Protein AF-A0A7X9DHE5-F1 (afdb_monomer_lite)

Secondary structure (DSSP, 8-state):
-----HHHHHHHHHHHHHHHHH--S-HHHHHHHHHHHHSS-HHHHHHHHHHHHHHHHHHSS--HHHHHHHHT-EEEEEEEEEE--TT-TTTS---S-S------EEEEEEEEEE--HHHHHHHHHHIIIIIHHHHTTS-TT--TT---B-SSSSSB-TT--SS--HHHHHHHHHHHHHHHHHHHHHTT----------TTHHHH-----

Sequence (209 aa):
MTEITLDKIKESYSRFKAYVYYDNFNLSLRSQLAEYEKEDGLDSKLSILASDLNSFFSTGKLNKRLTALINQSDFIVLPKHFSNSGYSQKKNSILISNQHVEDYKVESTTKIFHGPIELHLIATLWILEEGINLHNKIGFDSYGYHLPMHPEENKLGAEKLLFTKYFEKYQEWRDKGIKAAKNQIEEGNDVLLISLDIKNFFHSTHIDF

pLDDT: mean 88.19, std 12.03, range [48.53, 98.19]

Radius of gyration: 22.28 Å; chains: 1; bounding box: 54×53×61 Å

Foldseek 3Di:
DDQQDLVLLVLLLLQLVLVLVLDPPCPVVVVLNVVLVVDPDNSVVSRVLSVQVNCCVVPVDHDPVNVVQVVQKDKDKAQDDWDDDPDDCVNDVDDPDPDPDDDTHRPDIDIDIDTHVSVSSVVSSCCQPCVLVVLVVDDPLDLPQHFQADPPDSHGDPPSHSGDRNVVSVCVNVVVVVVVQVVCVVVVHDDDDDDDDDPPVVVPDDDDD

Structure (mmCIF, N/CA/C/O backbone):
data_AF-A0A7X9DHE5-F1
#
_entry.id   AF-A0A7X9DHE5-F1
#
loop_
_atom_site.group_PDB
_atom_site.id
_atom_site.type_symbol
_atom_site.label_atom_id
_atom_site.label_alt_id
_atom_site.label_comp_id
_atom_site.label_asym_id
_atom_site.label_entity_id
_atom_site.label_seq_id
_atom_site.pdbx_PDB_ins_code
_atom_site.Cartn_x
_atom_site.Cartn_y
_atom_site.Cartn_z
_atom_site.occupancy
_atom_site.B_iso_or_equiv
_atom_site.auth_seq_id
_atom_site.auth_comp_id
_atom_site.auth_asym_id
_atom_site.auth_atom_id
_atom_site.pdbx_PDB_model_num
ATOM 1 N N . MET A 1 1 ? -3.624 10.457 -21.826 1.00 60.00 1 MET A N 1
ATOM 2 C CA . MET A 1 1 ? -2.788 10.458 -20.610 1.00 60.00 1 MET A CA 1
ATOM 3 C C . MET A 1 1 ? -1.496 11.179 -20.948 1.00 60.00 1 MET A C 1
ATOM 5 O O . MET A 1 1 ? -1.004 10.995 -22.056 1.00 60.00 1 MET A O 1
ATOM 9 N N . THR A 1 2 ? -1.018 12.058 -20.072 1.00 72.62 2 THR A N 1
ATOM 10 C CA . THR A 1 2 ? 0.263 12.760 -20.244 1.00 72.62 2 THR A CA 1
ATOM 11 C C . THR A 1 2 ? 1.412 11.750 -20.218 1.00 72.62 2 THR A C 1
ATOM 13 O O . THR A 1 2 ? 1.285 10.704 -19.584 1.00 72.62 2 THR A O 1
ATOM 16 N N . GLU A 1 3 ? 2.517 12.055 -20.895 1.00 89.00 3 GLU A N 1
ATOM 17 C CA . GLU A 1 3 ? 3.730 11.229 -20.893 1.00 89.00 3 GLU A CA 1
ATOM 18 C C . GLU A 1 3 ? 4.174 10.870 -19.462 1.00 89.00 3 GLU A C 1
ATOM 20 O O . GLU A 1 3 ? 4.181 11.711 -18.555 1.00 89.00 3 GLU A O 1
ATOM 25 N N . ILE A 1 4 ? 4.543 9.605 -19.253 1.00 94.50 4 ILE A N 1
ATOM 26 C CA . ILE A 1 4 ? 5.102 9.116 -17.995 1.00 94.50 4 ILE A CA 1
ATOM 27 C C . ILE A 1 4 ? 6.595 9.438 -17.973 1.00 94.50 4 ILE A C 1
ATOM 29 O O . ILE A 1 4 ? 7.389 8.813 -18.672 1.00 94.50 4 ILE A O 1
ATOM 33 N N . THR A 1 5 ? 6.984 10.421 -17.167 1.00 96.06 5 THR A N 1
ATOM 34 C CA . THR A 1 5 ? 8.384 10.838 -17.030 1.00 96.06 5 THR A CA 1
ATOM 35 C C . THR A 1 5 ? 9.124 10.002 -15.985 1.00 96.06 5 THR A C 1
ATOM 37 O O . THR A 1 5 ? 8.516 9.393 -15.100 1.00 96.06 5 THR A O 1
ATOM 40 N N . LEU A 1 6 ? 10.461 10.019 -16.037 1.00 96.56 6 LEU A N 1
ATOM 41 C CA . LEU A 1 6 ? 11.300 9.426 -14.991 1.00 96.56 6 LEU A CA 1
ATOM 42 C C . LEU A 1 6 ? 10.969 10.004 -13.606 1.00 96.56 6 LEU A C 1
ATOM 44 O O . LEU A 1 6 ? 10.906 9.256 -12.634 1.00 96.56 6 LEU A O 1
ATOM 48 N N . ASP A 1 7 ? 10.703 11.308 -13.517 1.00 95.62 7 ASP A N 1
ATOM 49 C CA . ASP A 1 7 ? 10.377 11.967 -12.250 1.00 95.62 7 ASP A CA 1
ATOM 50 C C . ASP A 1 7 ? 9.076 11.439 -11.637 1.00 95.62 7 ASP A C 1
ATOM 52 O O . ASP A 1 7 ? 9.018 11.221 -10.427 1.00 95.62 7 ASP A O 1
ATOM 56 N N . LYS A 1 8 ? 8.058 11.136 -12.457 1.00 94.94 8 LYS A N 1
ATOM 57 C CA . LYS A 1 8 ? 6.826 10.487 -11.978 1.00 94.94 8 LYS A CA 1
ATOM 58 C C . LYS A 1 8 ? 7.103 9.101 -11.399 1.00 94.94 8 LYS A C 1
ATOM 60 O O . LYS A 1 8 ? 6.577 8.753 -10.342 1.00 94.94 8 LYS A O 1
ATOM 65 N N . ILE A 1 9 ? 7.961 8.318 -12.054 1.00 97.50 9 ILE A N 1
ATOM 66 C CA . ILE A 1 9 ? 8.357 6.997 -11.551 1.00 97.50 9 ILE A CA 1
ATOM 67 C C . ILE A 1 9 ? 9.196 7.118 -10.272 1.00 97.50 9 ILE A C 1
ATOM 69 O O . ILE A 1 9 ? 8.986 6.344 -9.341 1.00 97.50 9 ILE A O 1
ATOM 73 N N . LYS A 1 10 ? 10.096 8.103 -10.176 1.00 96.75 10 LYS A N 1
ATOM 74 C CA . LYS A 1 10 ? 10.873 8.389 -8.957 1.00 96.75 10 LYS A CA 1
ATOM 75 C C . LYS A 1 10 ? 9.985 8.818 -7.791 1.00 96.75 10 LYS A C 1
ATOM 77 O O . LYS A 1 10 ? 10.229 8.409 -6.656 1.00 96.75 10 LYS A O 1
ATOM 82 N N . GLU A 1 11 ? 8.947 9.607 -8.050 1.00 95.56 11 GLU A N 1
ATOM 83 C CA . GLU A 1 11 ? 7.982 9.998 -7.023 1.00 95.56 11 GLU A CA 1
ATOM 84 C C . GLU A 1 11 ? 7.147 8.798 -6.555 1.00 95.56 11 GLU A C 1
ATOM 86 O O . GLU A 1 11 ? 7.031 8.566 -5.350 1.00 95.56 11 GLU A O 1
ATOM 91 N N . SER A 1 12 ? 6.654 7.978 -7.493 1.00 96.44 12 SER A N 1
ATOM 92 C CA . SER A 1 12 ? 5.997 6.696 -7.193 1.00 96.44 12 SER A CA 1
ATOM 93 C C . SER A 1 12 ? 6.894 5.801 -6.336 1.00 96.44 12 SER A C 1
ATOM 95 O O . SER A 1 12 ? 6.489 5.335 -5.273 1.00 96.44 12 SER A O 1
ATOM 97 N N . TYR A 1 13 ? 8.158 5.657 -6.728 1.00 97.50 13 TYR A N 1
ATOM 98 C CA . TYR A 1 13 ? 9.166 4.913 -5.987 1.00 97.50 13 TYR A CA 1
ATOM 99 C C . TYR A 1 13 ? 9.361 5.427 -4.557 1.00 97.50 13 TYR A C 1
ATOM 101 O O . TYR A 1 13 ? 9.317 4.647 -3.605 1.00 97.50 13 TYR A O 1
ATOM 109 N N . SER A 1 14 ? 9.529 6.740 -4.381 1.00 96.19 14 SER A N 1
ATOM 110 C CA . SER A 1 14 ? 9.729 7.340 -3.060 1.00 96.19 14 SER A CA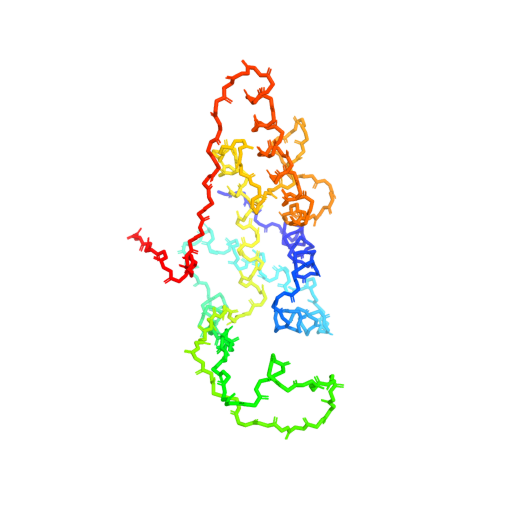 1
ATOM 111 C C . SER A 1 14 ? 8.536 7.092 -2.134 1.00 96.19 14 SER A C 1
ATOM 113 O O . SER A 1 14 ? 8.728 6.767 -0.960 1.00 96.19 14 SER A O 1
ATOM 115 N N . ARG A 1 15 ? 7.309 7.223 -2.651 1.00 96.75 15 ARG A N 1
ATOM 116 C CA . ARG A 1 15 ? 6.076 6.997 -1.880 1.00 96.75 15 ARG A CA 1
ATOM 117 C C . ARG A 1 15 ? 5.861 5.522 -1.567 1.00 96.75 15 ARG A C 1
ATOM 119 O O . ARG A 1 15 ? 5.492 5.187 -0.442 1.00 96.75 15 ARG A O 1
ATOM 126 N N . PHE A 1 16 ? 6.155 4.641 -2.520 1.00 97.00 16 PHE A N 1
ATOM 127 C CA . PHE A 1 16 ? 6.140 3.197 -2.313 1.00 97.00 16 PHE A CA 1
ATOM 128 C C . PHE A 1 16 ? 7.142 2.772 -1.231 1.00 97.00 16 PHE A C 1
ATOM 130 O O . PHE A 1 16 ? 6.791 2.026 -0.320 1.00 97.00 16 PHE A O 1
ATOM 137 N N . LYS A 1 17 ? 8.365 3.312 -1.256 1.00 95.69 17 LYS A N 1
ATOM 138 C CA . LYS A 1 17 ? 9.368 3.057 -0.215 1.00 95.69 17 LYS A CA 1
ATOM 139 C C . LYS A 1 17 ? 8.887 3.507 1.165 1.00 95.69 17 LYS A C 1
ATOM 141 O O . LYS A 1 17 ? 9.031 2.760 2.131 1.00 95.69 17 LYS A O 1
ATOM 146 N N . ALA A 1 18 ? 8.278 4.691 1.264 1.00 94.75 18 ALA A N 1
ATOM 147 C CA . ALA A 1 18 ? 7.681 5.157 2.515 1.00 94.75 18 ALA A CA 1
ATOM 148 C C . ALA A 1 18 ? 6.559 4.220 2.998 1.00 94.75 18 ALA A C 1
ATOM 150 O O . ALA A 1 18 ? 6.495 3.893 4.182 1.00 94.75 18 ALA A O 1
ATOM 151 N N . TYR A 1 19 ? 5.711 3.737 2.086 1.00 94.62 19 TYR A N 1
ATOM 152 C CA . TYR A 1 19 ? 4.675 2.753 2.399 1.00 94.62 19 TYR A CA 1
ATOM 153 C C . TYR A 1 19 ? 5.261 1.449 2.966 1.00 94.62 19 TYR A C 1
ATOM 155 O O . TYR A 1 19 ? 4.858 1.023 4.046 1.00 94.62 19 TYR A O 1
ATOM 163 N N . VAL A 1 20 ? 6.265 0.867 2.303 1.00 94.88 20 VAL A N 1
ATOM 164 C CA . VAL A 1 20 ? 6.945 -0.366 2.747 1.00 94.88 20 VAL A CA 1
ATOM 165 C C . VAL A 1 20 ? 7.663 -0.182 4.091 1.00 94.88 20 VAL A C 1
ATOM 167 O O . VAL A 1 20 ? 7.702 -1.100 4.914 1.00 94.88 20 VAL A O 1
ATOM 170 N N . TYR A 1 21 ? 8.207 1.011 4.346 1.00 92.12 21 TYR A N 1
ATOM 171 C CA . TYR A 1 21 ? 8.853 1.343 5.616 1.00 92.12 21 TYR A CA 1
ATOM 172 C C . TYR A 1 21 ? 7.865 1.314 6.790 1.00 92.12 21 TYR A C 1
ATOM 174 O O . TYR A 1 21 ? 8.149 0.706 7.823 1.00 92.12 21 TYR A O 1
ATOM 182 N N . TYR A 1 22 ? 6.690 1.930 6.632 1.00 89.31 22 TYR A N 1
ATOM 183 C CA . TYR A 1 22 ? 5.679 1.978 7.693 1.00 89.31 22 TYR A CA 1
ATOM 184 C C . TYR A 1 22 ? 4.812 0.709 7.786 1.00 89.31 22 TYR A C 1
ATOM 186 O O . TYR A 1 22 ? 4.208 0.481 8.836 1.00 89.31 22 TYR A O 1
ATOM 194 N N . ASP A 1 23 ? 4.759 -0.134 6.747 1.00 84.06 23 ASP A N 1
ATOM 195 C CA . ASP A 1 23 ? 4.056 -1.423 6.793 1.00 84.06 23 ASP A CA 1
ATOM 196 C C . ASP A 1 23 ? 4.874 -2.494 7.520 1.00 84.06 23 ASP A C 1
ATOM 198 O O . ASP A 1 23 ? 5.843 -3.014 6.975 1.00 84.06 23 ASP A O 1
ATOM 202 N N . ASN A 1 24 ? 4.461 -2.868 8.731 1.00 75.12 24 ASN A N 1
ATOM 203 C CA . ASN A 1 24 ? 5.120 -3.903 9.535 1.00 75.12 24 ASN A CA 1
ATOM 204 C C . ASN A 1 24 ? 4.730 -5.341 9.174 1.00 75.12 24 ASN A C 1
ATOM 206 O O . ASN A 1 24 ? 5.287 -6.267 9.762 1.00 75.12 24 A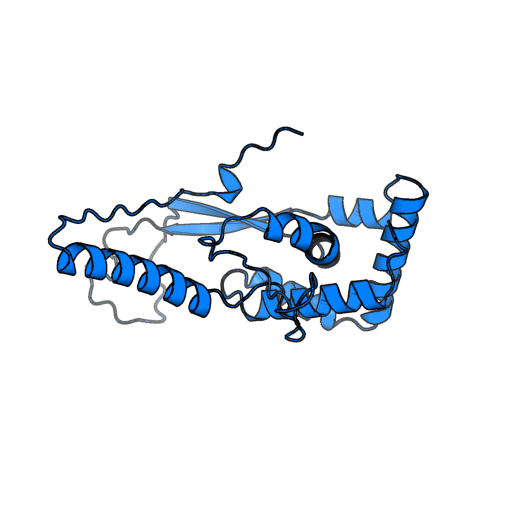SN A O 1
ATOM 210 N N . PHE A 1 25 ? 3.793 -5.547 8.248 1.00 82.81 25 PHE A N 1
ATOM 211 C CA . PHE A 1 25 ? 3.264 -6.874 7.957 1.00 82.81 25 PHE A CA 1
ATOM 212 C C . PHE A 1 25 ? 4.090 -7.629 6.907 1.00 82.81 25 PHE A C 1
ATOM 214 O O . PHE A 1 25 ? 4.460 -8.783 7.128 1.00 82.81 25 PHE A O 1
ATOM 221 N N . ASN A 1 26 ? 4.413 -7.002 5.772 1.00 88.50 26 ASN A N 1
ATOM 222 C CA . ASN A 1 26 ? 5.023 -7.708 4.647 1.00 88.50 26 ASN A CA 1
ATOM 223 C C . ASN A 1 26 ? 6.564 -7.656 4.660 1.00 88.50 26 ASN A C 1
ATOM 225 O O . ASN A 1 26 ? 7.200 -6.892 3.931 1.00 88.50 26 ASN A O 1
ATOM 229 N N . LEU A 1 27 ? 7.185 -8.516 5.476 1.00 90.12 27 LEU A N 1
ATOM 230 C CA . LEU A 1 27 ? 8.650 -8.641 5.535 1.00 90.12 27 LEU A CA 1
ATOM 231 C C . LEU A 1 27 ? 9.274 -9.083 4.202 1.00 90.12 27 LEU A C 1
ATOM 233 O O . LEU A 1 27 ? 10.386 -8.661 3.886 1.00 90.12 27 LEU A O 1
ATOM 237 N N . SER A 1 28 ? 8.565 -9.895 3.411 1.00 91.50 28 SER A N 1
ATOM 238 C CA . SER A 1 28 ? 9.050 -10.315 2.093 1.00 91.50 28 SER A CA 1
ATOM 239 C C . SER A 1 28 ? 9.193 -9.119 1.153 1.00 91.50 28 SER A C 1
ATOM 241 O O . SER A 1 28 ? 10.255 -8.943 0.563 1.00 91.50 28 SER A O 1
ATOM 243 N N . LEU A 1 29 ? 8.188 -8.240 1.100 1.00 95.00 29 LEU A N 1
ATOM 244 C CA . LEU A 1 29 ? 8.223 -7.034 0.270 1.00 95.00 29 LEU A CA 1
ATOM 245 C C . LEU A 1 29 ? 9.345 -6.073 0.680 1.00 95.00 29 LEU A C 1
ATOM 247 O O . LEU A 1 29 ? 9.994 -5.473 -0.176 1.00 95.00 29 LEU A O 1
ATOM 251 N N . ARG A 1 30 ? 9.621 -5.959 1.986 1.00 94.69 30 ARG A N 1
ATOM 252 C CA . ARG A 1 30 ? 10.773 -5.192 2.491 1.00 94.69 30 ARG A CA 1
ATOM 253 C C . ARG A 1 30 ? 12.100 -5.759 1.987 1.00 94.69 30 ARG A C 1
ATOM 255 O O . ARG A 1 30 ? 12.953 -4.985 1.561 1.00 94.69 30 ARG A O 1
ATOM 262 N N . SER A 1 31 ? 12.262 -7.085 2.014 1.00 93.75 31 SER A N 1
ATOM 263 C CA . SER A 1 31 ? 13.461 -7.749 1.481 1.00 93.75 31 SER A CA 1
ATOM 264 C C . SER A 1 31 ? 13.600 -7.514 -0.022 1.00 93.75 31 SER A C 1
ATOM 266 O O . SER A 1 31 ? 14.661 -7.095 -0.474 1.00 93.75 31 SER A O 1
ATOM 268 N N . GLN A 1 32 ? 12.516 -7.695 -0.785 1.00 94.81 32 GLN A N 1
ATOM 269 C CA . GLN A 1 32 ? 12.509 -7.472 -2.233 1.00 94.81 32 GLN A CA 1
ATOM 270 C C . GLN A 1 32 ? 12.887 -6.035 -2.597 1.00 94.81 32 GLN A C 1
ATOM 272 O O . GLN A 1 32 ? 13.659 -5.820 -3.527 1.00 94.81 32 GLN A O 1
ATOM 277 N N . LEU A 1 33 ? 12.376 -5.042 -1.861 1.00 96.12 33 LEU A N 1
ATOM 278 C CA . LEU A 1 33 ? 12.732 -3.645 -2.097 1.00 96.12 33 LEU A CA 1
ATOM 279 C C . LEU A 1 33 ? 14.217 -3.389 -1.803 1.00 96.12 33 LEU A C 1
ATOM 281 O O . LEU A 1 33 ? 14.883 -2.728 -2.595 1.00 96.12 33 LEU A O 1
ATOM 285 N N . ALA A 1 34 ? 14.753 -3.943 -0.712 1.00 94.94 34 ALA A N 1
ATOM 286 C CA . ALA A 1 34 ? 16.171 -3.811 -0.383 1.00 94.94 34 ALA A CA 1
ATOM 287 C C . ALA A 1 34 ? 17.080 -4.468 -1.440 1.00 94.94 34 ALA A C 1
ATOM 289 O O . ALA A 1 34 ? 18.110 -3.906 -1.806 1.00 94.94 34 ALA A O 1
ATOM 290 N N . GLU A 1 35 ? 16.694 -5.631 -1.968 1.00 94.81 35 GLU A N 1
ATOM 291 C CA . GLU A 1 35 ? 17.398 -6.297 -3.073 1.00 94.81 35 GLU A CA 1
ATOM 292 C C . GLU A 1 35 ? 17.321 -5.485 -4.369 1.00 94.81 35 GLU A C 1
ATOM 294 O O . GLU A 1 35 ? 18.332 -5.296 -5.045 1.00 94.81 35 GLU A O 1
ATOM 299 N N . TYR A 1 36 ? 16.149 -4.929 -4.675 1.00 95.06 36 TYR A N 1
ATOM 300 C CA . TYR A 1 36 ? 15.942 -4.077 -5.841 1.00 95.06 36 TYR A CA 1
ATOM 301 C C . TYR A 1 36 ? 16.817 -2.812 -5.809 1.00 95.06 36 TYR A C 1
ATOM 303 O O . TYR A 1 36 ? 17.312 -2.398 -6.862 1.00 95.06 36 TYR A O 1
ATOM 311 N N . GLU A 1 37 ? 17.034 -2.236 -4.616 1.00 94.12 37 GLU A N 1
ATOM 312 C CA . GLU A 1 37 ? 17.936 -1.099 -4.362 1.00 94.12 37 GLU A CA 1
ATOM 313 C C . GLU A 1 37 ? 19.423 -1.465 -4.371 1.00 94.12 37 GLU A C 1
ATOM 315 O O . GLU A 1 37 ? 20.254 -0.618 -4.691 1.00 94.12 37 GLU A O 1
ATOM 320 N N . LYS A 1 38 ? 19.769 -2.697 -3.980 1.00 91.62 38 LYS A N 1
ATOM 321 C CA . LYS A 1 38 ? 21.160 -3.162 -3.886 1.00 91.62 38 LYS A CA 1
ATOM 322 C C . LYS A 1 38 ? 21.836 -3.240 -5.253 1.00 91.62 38 LYS A C 1
ATOM 324 O O . LYS A 1 38 ? 23.043 -3.040 -5.352 1.00 91.62 38 LYS A O 1
ATOM 329 N N . GLU A 1 39 ? 21.085 -3.607 -6.282 1.00 77.12 39 GLU A N 1
ATOM 330 C CA . GLU A 1 39 ? 21.595 -3.686 -7.647 1.00 77.12 39 GLU A CA 1
ATOM 331 C C . GLU A 1 39 ? 21.837 -2.284 -8.224 1.00 77.12 39 GLU A C 1
ATOM 333 O O . GLU A 1 39 ? 20.943 -1.433 -8.215 1.00 77.12 39 GLU A O 1
ATOM 338 N N . ASP A 1 40 ? 23.030 -2.060 -8.780 1.00 82.00 40 ASP A N 1
ATOM 339 C CA . ASP A 1 40 ? 23.373 -0.798 -9.432 1.00 82.00 40 ASP A CA 1
ATOM 340 C C . ASP A 1 40 ? 22.383 -0.440 -10.556 1.00 82.00 40 ASP A C 1
ATOM 342 O O . ASP A 1 40 ? 21.825 -1.295 -11.248 1.00 82.00 40 ASP A O 1
ATOM 346 N N . GLY A 1 41 ? 22.189 0.862 -10.776 1.00 90.25 41 GLY A N 1
ATOM 347 C CA . GLY A 1 41 ? 21.381 1.359 -11.891 1.00 90.25 41 GLY A CA 1
ATOM 348 C C . GLY A 1 41 ? 19.887 1.503 -11.601 1.00 90.25 41 GLY A C 1
ATOM 349 O O . GLY A 1 41 ? 19.091 1.397 -12.533 1.00 90.25 41 GLY A O 1
ATOM 350 N N . LEU A 1 42 ? 19.490 1.807 -10.357 1.00 93.56 42 LEU A N 1
ATOM 351 C CA . LEU A 1 42 ? 18.099 2.131 -10.003 1.00 93.56 42 LEU A CA 1
ATOM 352 C C . LEU A 1 42 ? 17.461 3.124 -10.993 1.00 93.56 42 LEU A C 1
ATOM 354 O O . LEU A 1 42 ? 16.421 2.826 -11.571 1.00 93.56 42 LEU A O 1
ATOM 358 N N . ASP A 1 43 ? 18.118 4.252 -11.274 1.00 94.31 43 ASP A N 1
ATOM 359 C CA . ASP A 1 43 ? 17.625 5.255 -12.231 1.00 94.31 43 ASP A CA 1
ATOM 360 C C . ASP A 1 43 ? 17.410 4.686 -13.641 1.00 94.31 43 ASP A C 1
ATOM 362 O O . ASP A 1 43 ? 16.448 5.054 -14.319 1.00 94.31 43 ASP A O 1
ATOM 366 N N . SER A 1 44 ? 18.264 3.753 -14.069 1.00 95.44 44 SER A N 1
ATOM 367 C CA . SER A 1 44 ? 18.104 3.045 -15.342 1.00 95.44 44 SER A CA 1
ATOM 368 C C . SER A 1 44 ? 16.863 2.152 -15.314 1.00 95.44 44 SER A C 1
ATOM 370 O O . SER A 1 44 ? 16.024 2.248 -16.208 1.00 95.44 44 SER A O 1
ATOM 372 N N . LYS A 1 45 ? 16.666 1.362 -14.248 1.00 95.75 45 LYS A N 1
ATOM 373 C CA . LYS A 1 45 ? 15.471 0.514 -14.078 1.00 95.75 45 LYS A CA 1
ATOM 374 C C . LYS A 1 45 ? 14.179 1.336 -14.113 1.00 95.75 45 LYS A C 1
ATOM 376 O O . LYS A 1 45 ? 13.230 0.969 -14.808 1.00 95.75 45 LYS A O 1
ATOM 381 N N . LEU A 1 46 ? 14.157 2.467 -13.403 1.00 97.25 46 LEU A N 1
ATOM 382 C CA . LEU A 1 46 ? 13.015 3.384 -13.378 1.00 97.25 46 LEU A CA 1
ATOM 383 C C . LEU A 1 46 ? 12.775 4.036 -14.752 1.00 97.25 46 LEU A C 1
ATOM 385 O O . LEU A 1 46 ? 11.628 4.159 -15.178 1.00 97.25 46 LEU A O 1
ATOM 389 N N . SER A 1 47 ? 13.841 4.390 -15.478 1.00 97.44 47 SER A N 1
ATOM 390 C CA . SER A 1 47 ? 13.746 4.943 -16.839 1.00 97.44 47 SER A CA 1
ATOM 391 C C . SER A 1 47 ? 13.197 3.926 -17.840 1.00 97.44 47 SER A C 1
ATOM 393 O O . SER A 1 47 ? 12.352 4.267 -18.667 1.00 97.44 47 SER A O 1
ATOM 395 N N . ILE A 1 48 ? 13.627 2.663 -17.744 1.00 97.25 48 ILE A N 1
ATOM 396 C CA . ILE A 1 48 ? 13.104 1.574 -18.577 1.00 97.25 48 ILE A CA 1
ATOM 397 C C . ILE A 1 48 ? 11.612 1.374 -18.291 1.00 97.25 48 ILE A C 1
ATOM 399 O O . ILE A 1 48 ? 10.827 1.275 -19.229 1.00 97.25 48 ILE A O 1
ATOM 403 N N . LEU A 1 49 ? 11.193 1.385 -17.019 1.00 97.75 49 LEU A N 1
ATOM 404 C CA . LEU A 1 49 ? 9.773 1.295 -16.666 1.00 97.75 49 LEU A CA 1
ATOM 405 C C . LEU A 1 49 ? 8.951 2.457 -17.252 1.00 97.75 49 LEU A C 1
ATOM 407 O O . LEU A 1 49 ? 7.876 2.221 -17.796 1.00 97.75 49 LEU A O 1
ATOM 411 N N . ALA A 1 50 ? 9.457 3.693 -17.198 1.00 97.56 50 ALA A N 1
ATOM 412 C CA . ALA A 1 50 ? 8.795 4.837 -17.829 1.00 97.56 50 ALA A CA 1
ATOM 413 C C . ALA A 1 50 ? 8.629 4.635 -19.348 1.00 97.56 50 ALA A C 1
ATOM 415 O O . ALA A 1 50 ? 7.541 4.833 -19.892 1.00 97.56 50 ALA A O 1
ATOM 416 N N . SER A 1 51 ? 9.686 4.181 -20.031 1.00 97.25 51 SER A N 1
ATOM 417 C CA . SER A 1 51 ? 9.654 3.881 -21.469 1.00 97.25 51 SER A CA 1
ATOM 418 C C . SER A 1 51 ? 8.649 2.777 -21.811 1.00 97.25 51 SER A C 1
ATOM 420 O O . SER A 1 51 ? 7.854 2.930 -22.742 1.00 97.25 51 SER A O 1
ATOM 422 N N . ASP A 1 52 ? 8.624 1.703 -21.019 1.00 97.31 52 ASP A N 1
ATOM 423 C CA . ASP A 1 52 ? 7.691 0.590 -21.180 1.00 97.31 52 ASP A CA 1
ATOM 424 C C . ASP A 1 52 ? 6.230 1.052 -21.094 1.00 97.31 52 ASP A C 1
ATOM 426 O O . ASP A 1 52 ? 5.408 0.690 -21.940 1.00 97.31 52 ASP A O 1
ATOM 430 N N . LEU A 1 53 ? 5.913 1.891 -20.104 1.00 96.81 53 LEU A N 1
ATOM 431 C CA . LEU A 1 53 ? 4.569 2.431 -19.907 1.00 96.81 53 LEU A CA 1
ATOM 432 C C . LEU A 1 53 ? 4.168 3.397 -21.026 1.00 96.81 53 LEU A C 1
ATOM 434 O O . LEU A 1 53 ? 3.065 3.286 -21.557 1.00 96.81 53 LEU A O 1
ATOM 438 N N . ASN A 1 54 ? 5.057 4.295 -21.457 1.00 96.50 54 ASN A N 1
ATOM 439 C CA . ASN A 1 54 ? 4.781 5.185 -22.592 1.00 96.50 54 ASN A CA 1
ATOM 440 C C . ASN A 1 54 ? 4.554 4.414 -23.898 1.00 96.50 54 ASN A C 1
ATOM 442 O O . ASN A 1 54 ? 3.682 4.773 -24.694 1.00 96.50 54 ASN A O 1
ATOM 446 N N . SER A 1 55 ? 5.304 3.329 -24.112 1.00 95.94 55 SER A N 1
ATOM 447 C CA . SER A 1 55 ? 5.091 2.427 -25.245 1.00 95.94 55 SER A CA 1
ATOM 448 C C . SER A 1 55 ? 3.712 1.769 -25.178 1.00 95.94 55 SER A C 1
ATOM 450 O O . SER A 1 55 ? 2.989 1.757 -26.178 1.00 95.94 55 SER A O 1
ATOM 452 N N . PHE A 1 56 ? 3.308 1.291 -23.997 1.00 95.75 56 PHE A N 1
ATOM 453 C CA . PHE A 1 56 ? 1.972 0.744 -23.778 1.00 95.75 56 PHE A CA 1
ATOM 454 C C . PHE A 1 56 ? 0.878 1.779 -24.068 1.00 95.75 56 PHE A C 1
ATOM 456 O O . PHE A 1 56 ? -0.027 1.489 -24.845 1.00 95.75 56 PHE A O 1
ATOM 463 N N . PHE A 1 57 ? 0.979 3.002 -23.541 1.00 93.75 57 PHE A N 1
ATOM 464 C CA . PHE A 1 57 ? -0.029 4.044 -23.774 1.00 93.75 57 PHE A CA 1
ATOM 465 C C . PHE A 1 57 ? -0.126 4.486 -25.236 1.00 93.7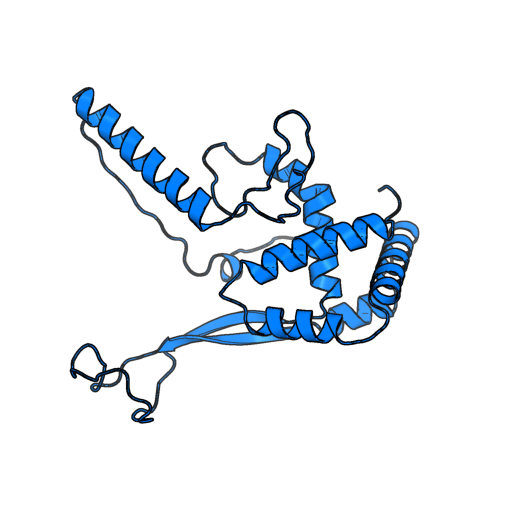5 57 PHE A C 1
ATOM 467 O O . PHE A 1 57 ? -1.206 4.854 -25.692 1.00 93.75 57 PHE A O 1
ATOM 474 N N . SER A 1 58 ? 0.981 4.425 -25.975 1.00 93.75 58 SER A N 1
ATOM 475 C CA . SER A 1 58 ? 1.021 4.806 -27.391 1.00 93.75 58 SER A CA 1
ATOM 476 C C . SER A 1 58 ? 0.498 3.701 -28.315 1.00 93.75 58 SER A C 1
ATOM 478 O O . SER A 1 58 ? -0.094 3.989 -29.350 1.00 93.75 58 SER A O 1
ATOM 480 N N . THR A 1 59 ? 0.729 2.430 -27.971 1.00 94.94 59 THR A N 1
ATOM 481 C CA . THR A 1 59 ? 0.423 1.278 -28.845 1.00 94.94 59 THR A CA 1
ATOM 482 C C . THR A 1 59 ? -0.800 0.471 -28.413 1.00 94.94 59 THR A C 1
ATOM 484 O O . THR A 1 59 ? -1.305 -0.336 -29.194 1.00 94.94 59 THR A O 1
ATOM 487 N N . GLY A 1 60 ? -1.250 0.636 -27.168 1.00 94.38 60 GLY A N 1
ATOM 488 C CA . GLY A 1 60 ? -2.271 -0.193 -26.526 1.00 94.38 60 GLY A CA 1
ATOM 489 C C . GLY A 1 60 ? -1.830 -1.636 -26.254 1.00 94.38 60 GLY A C 1
ATOM 490 O O . GLY A 1 60 ? -2.674 -2.480 -25.964 1.00 94.38 60 GLY A O 1
ATOM 491 N N . LYS A 1 61 ? -0.535 -1.962 -26.390 1.00 95.81 61 LYS A N 1
ATOM 492 C CA . LYS A 1 61 ? -0.018 -3.335 -26.287 1.00 95.81 61 LYS A CA 1
ATOM 493 C C . LYS A 1 61 ? 1.080 -3.445 -25.242 1.00 95.81 61 LYS A C 1
ATOM 495 O O . LYS A 1 61 ? 1.983 -2.615 -25.180 1.00 95.81 61 LYS A O 1
ATOM 500 N N . LEU A 1 62 ? 1.024 -4.510 -24.442 1.00 95.31 62 LEU A N 1
ATOM 501 C CA . LEU A 1 62 ? 2.098 -4.845 -23.513 1.00 95.31 62 LEU A CA 1
ATOM 502 C C . LEU A 1 62 ? 3.342 -5.253 -24.300 1.00 95.31 62 LEU A C 1
ATOM 504 O O . LEU A 1 62 ? 3.282 -6.083 -25.209 1.00 95.31 62 LEU A O 1
ATOM 508 N N . ASN A 1 63 ? 4.486 -4.685 -23.931 1.00 96.12 63 ASN A N 1
ATOM 509 C CA . ASN A 1 63 ? 5.756 -5.126 -24.480 1.00 96.12 63 ASN A CA 1
ATOM 510 C C . ASN A 1 63 ? 6.234 -6.421 -23.794 1.00 96.12 63 ASN A C 1
ATOM 512 O O . ASN A 1 63 ? 5.653 -6.895 -22.810 1.00 96.12 63 ASN A O 1
ATOM 516 N N . LYS A 1 64 ? 7.313 -7.009 -24.323 1.00 97.38 64 LYS A N 1
ATOM 517 C CA . LYS A 1 64 ? 7.856 -8.278 -23.815 1.00 97.38 64 LYS A CA 1
ATOM 518 C C . LYS A 1 64 ? 8.271 -8.197 -22.342 1.00 97.38 64 LYS A C 1
ATOM 520 O O . LYS A 1 64 ? 8.053 -9.164 -21.620 1.00 97.38 64 LYS A O 1
ATOM 525 N N . ARG A 1 65 ? 8.835 -7.066 -21.896 1.00 97.38 65 ARG A N 1
ATOM 526 C CA . ARG A 1 65 ? 9.286 -6.881 -20.510 1.00 97.38 65 ARG A CA 1
ATOM 527 C C . ARG A 1 65 ? 8.101 -6.810 -19.550 1.00 97.38 65 ARG A C 1
ATOM 529 O O . ARG A 1 65 ? 8.067 -7.596 -18.613 1.00 97.38 65 ARG A O 1
ATOM 536 N N . LEU A 1 66 ? 7.102 -5.964 -19.812 1.00 97.25 66 LEU A N 1
ATOM 537 C CA . LEU A 1 66 ? 5.885 -5.889 -18.990 1.00 97.25 66 LEU A CA 1
ATOM 538 C C . LEU A 1 66 ? 5.156 -7.235 -18.921 1.00 97.25 66 LEU A C 1
ATOM 540 O O . LEU A 1 66 ? 4.740 -7.658 -17.847 1.00 97.25 66 LEU A O 1
ATOM 544 N N . THR A 1 67 ? 5.066 -7.943 -20.050 1.00 97.88 67 THR A N 1
ATOM 545 C CA . THR A 1 67 ? 4.481 -9.292 -20.093 1.00 97.88 67 THR A CA 1
ATOM 546 C C . THR A 1 67 ? 5.263 -10.266 -19.206 1.00 97.88 67 THR A C 1
ATOM 548 O O . THR A 1 67 ? 4.666 -11.031 -18.455 1.00 97.88 67 THR A O 1
ATOM 551 N N . ALA A 1 68 ? 6.599 -10.224 -19.248 1.00 98.06 68 ALA A N 1
ATOM 552 C CA . ALA A 1 68 ? 7.440 -11.058 -18.395 1.00 98.06 68 ALA A CA 1
ATOM 553 C C . ALA A 1 68 ? 7.268 -10.729 -16.903 1.00 98.06 68 ALA A C 1
ATOM 555 O O . ALA A 1 68 ? 7.166 -11.653 -16.105 1.00 98.06 68 ALA A O 1
ATOM 556 N N . LEU A 1 69 ? 7.177 -9.445 -16.534 1.00 97.69 69 LEU A N 1
ATOM 557 C CA . LEU A 1 69 ? 6.946 -9.023 -15.146 1.00 97.69 69 LEU A CA 1
ATOM 558 C C . LEU A 1 69 ? 5.611 -9.559 -14.610 1.00 97.69 69 LEU A C 1
ATOM 560 O O . LEU A 1 69 ? 5.556 -10.095 -13.505 1.00 97.69 69 LEU A O 1
ATOM 564 N N . ILE A 1 70 ? 4.543 -9.472 -15.409 1.00 97.12 70 ILE A N 1
ATOM 565 C CA . ILE A 1 70 ? 3.227 -10.021 -15.051 1.00 97.12 70 ILE A CA 1
ATOM 566 C C . ILE A 1 70 ? 3.311 -11.542 -14.886 1.00 97.12 70 ILE A C 1
ATOM 568 O O . ILE A 1 70 ? 2.853 -12.071 -13.879 1.00 97.12 70 ILE A O 1
ATOM 572 N N . ASN A 1 71 ? 3.957 -12.242 -15.821 1.00 97.75 71 ASN A N 1
ATOM 573 C CA . ASN A 1 71 ? 4.098 -13.700 -15.770 1.00 97.75 71 ASN A CA 1
ATOM 574 C C . ASN A 1 71 ? 4.976 -14.203 -14.609 1.00 97.75 71 ASN A C 1
ATOM 576 O O . ASN A 1 71 ? 4.891 -15.375 -14.260 1.00 97.75 71 ASN A O 1
ATOM 580 N N . GLN A 1 72 ? 5.823 -13.348 -14.029 1.00 96.50 72 GLN A N 1
ATOM 581 C CA . GLN A 1 72 ? 6.616 -13.649 -12.829 1.00 96.50 72 GLN A CA 1
ATOM 582 C C . GLN A 1 72 ? 5.834 -13.448 -11.524 1.00 96.50 72 GLN A C 1
ATOM 584 O O . GLN A 1 72 ? 6.358 -13.745 -10.454 1.00 96.50 72 GLN A O 1
ATOM 589 N N . SER A 1 73 ? 4.617 -12.906 -11.591 1.00 95.75 73 SER A N 1
ATOM 590 C CA . SER A 1 73 ? 3.799 -12.681 -10.402 1.00 95.75 73 SER A CA 1
ATOM 591 C C . SER A 1 73 ? 3.285 -13.998 -9.829 1.00 95.75 73 SER A C 1
ATOM 593 O O . SER A 1 73 ? 2.781 -14.854 -10.551 1.00 95.75 73 SER A O 1
ATOM 595 N N . ASP A 1 74 ? 3.363 -14.110 -8.513 1.00 95.62 74 ASP A N 1
ATOM 596 C CA . ASP A 1 74 ? 2.944 -15.250 -7.713 1.00 95.62 74 ASP A CA 1
ATOM 597 C C . ASP A 1 74 ? 2.356 -14.752 -6.375 1.00 95.62 74 ASP A C 1
ATOM 599 O O . ASP A 1 74 ? 2.011 -13.575 -6.198 1.00 95.62 74 ASP A O 1
ATOM 603 N N . PHE A 1 75 ? 2.217 -15.647 -5.405 1.00 94.75 75 PHE A N 1
ATOM 604 C CA . PHE A 1 75 ? 1.790 -15.339 -4.055 1.00 94.75 75 PHE A CA 1
ATOM 605 C C . PHE A 1 75 ? 2.622 -16.095 -3.020 1.00 94.75 75 PHE A C 1
ATOM 607 O O . PHE A 1 75 ? 3.035 -17.232 -3.218 1.00 94.75 75 PHE A O 1
ATOM 614 N N . ILE A 1 76 ? 2.793 -15.486 -1.848 1.00 93.56 76 ILE A N 1
ATOM 615 C CA . ILE A 1 76 ? 3.326 -16.177 -0.671 1.00 93.56 76 ILE A CA 1
ATOM 616 C C . ILE A 1 76 ? 2.161 -16.594 0.219 1.00 93.56 76 ILE A C 1
ATOM 618 O O . ILE A 1 76 ? 1.230 -15.821 0.462 1.00 93.56 76 ILE A O 1
ATOM 622 N N . VAL A 1 77 ? 2.226 -17.822 0.732 1.00 92.38 77 VAL A N 1
ATOM 623 C CA . VAL A 1 77 ? 1.289 -18.342 1.730 1.00 92.38 77 VAL A CA 1
ATOM 624 C C . VAL A 1 77 ? 1.906 -18.179 3.113 1.00 92.38 77 VAL A C 1
ATOM 626 O O . VAL A 1 77 ? 2.953 -18.751 3.400 1.00 92.38 77 VAL A O 1
ATOM 629 N N . LEU A 1 78 ? 1.242 -17.415 3.976 1.00 90.06 78 LEU A N 1
ATOM 630 C CA . LEU A 1 78 ? 1.663 -17.200 5.358 1.00 90.06 78 LEU A CA 1
ATOM 631 C C . LEU A 1 78 ? 0.660 -17.836 6.326 1.00 90.06 78 LEU A C 1
ATOM 633 O O . LEU A 1 78 ? -0.549 -17.795 6.067 1.00 90.06 78 LEU A O 1
ATOM 637 N N . PRO A 1 79 ? 1.115 -18.407 7.453 1.00 88.44 79 PRO A N 1
ATOM 638 C CA . PRO A 1 79 ? 0.208 -18.852 8.498 1.00 88.44 79 PRO A CA 1
ATOM 639 C C . PRO A 1 79 ? -0.532 -17.646 9.088 1.00 88.44 79 PRO A C 1
ATOM 641 O O . PRO A 1 79 ? 0.061 -16.604 9.356 1.00 88.44 79 PRO A O 1
ATOM 644 N N . LYS A 1 80 ? -1.846 -17.789 9.274 1.00 85.25 80 LYS A N 1
ATOM 645 C CA . LYS A 1 80 ? -2.722 -16.749 9.831 1.00 85.25 80 LYS A CA 1
ATOM 646 C C . LYS A 1 80 ? -3.206 -17.105 11.235 1.00 85.25 80 LYS A C 1
ATOM 648 O O . LYS A 1 80 ? -3.237 -16.240 12.101 1.00 85.25 80 LYS A O 1
ATOM 653 N N . HIS A 1 81 ? -3.562 -18.369 11.456 1.00 83.81 81 HIS A N 1
ATOM 654 C CA . HIS A 1 81 ? -3.943 -18.892 12.769 1.00 83.81 81 HIS A CA 1
ATOM 655 C C . HIS A 1 81 ? -3.318 -20.267 12.984 1.00 83.81 81 HIS A C 1
ATOM 657 O O . HIS A 1 81 ? -3.177 -21.043 12.035 1.00 83.81 81 HIS A O 1
ATOM 663 N N . PHE A 1 82 ? -2.986 -20.568 14.233 1.00 82.19 82 PHE A N 1
ATOM 664 C CA . PHE A 1 82 ? -2.485 -21.866 14.669 1.00 82.19 82 PHE A CA 1
ATOM 665 C C . PHE A 1 82 ? -3.473 -22.468 15.666 1.00 82.19 82 PHE A C 1
ATOM 667 O O . PHE A 1 82 ? -3.946 -21.763 16.559 1.00 82.19 82 PHE A O 1
ATOM 674 N N . SER A 1 83 ? -3.752 -23.765 15.542 1.00 75.75 83 SER A N 1
ATOM 675 C CA . SER A 1 83 ? -4.479 -24.493 16.576 1.00 75.75 83 SER A CA 1
ATOM 676 C C . SER A 1 83 ? -3.510 -24.768 17.705 1.00 75.75 83 SER A C 1
ATOM 678 O O . SER A 1 83 ? -2.502 -25.452 17.510 1.00 75.75 83 SER A O 1
ATOM 680 N N . ASN A 1 84 ? -3.842 -24.292 18.894 1.00 64.62 84 ASN A N 1
ATOM 681 C CA . ASN A 1 84 ? -3.131 -24.713 20.082 1.00 64.62 84 ASN A CA 1
ATOM 682 C C . ASN A 1 84 ? -3.482 -26.175 20.375 1.00 64.62 84 ASN A C 1
ATOM 684 O O . ASN A 1 84 ? -4.612 -26.488 20.758 1.00 64.62 84 ASN A O 1
ATOM 688 N N . SER A 1 85 ? -2.499 -27.065 20.240 1.00 57.28 85 SER A N 1
ATOM 689 C CA . SER A 1 85 ? -2.531 -28.326 20.980 1.00 57.28 85 SER A CA 1
ATOM 690 C C . SER A 1 85 ? -2.482 -28.012 22.491 1.00 57.28 85 SER A C 1
ATOM 692 O O . SER A 1 85 ? -2.229 -26.872 22.887 1.00 57.28 85 SER A O 1
ATOM 694 N N . GLY A 1 86 ? -2.794 -28.971 23.367 1.00 54.50 86 GLY A N 1
ATOM 695 C CA . GLY A 1 86 ? -3.044 -28.757 24.808 1.00 54.50 86 GLY A CA 1
ATOM 696 C C . GLY A 1 86 ? -1.952 -28.059 25.647 1.00 54.50 86 GLY A C 1
ATOM 697 O O . GLY A 1 86 ? -2.160 -27.887 26.847 1.00 54.50 86 GLY A O 1
ATOM 698 N N . TYR A 1 87 ? -0.839 -27.632 25.047 1.00 52.03 87 TYR A N 1
ATOM 699 C CA . TYR A 1 87 ? 0.350 -27.051 25.673 1.00 52.03 87 TYR A CA 1
ATOM 700 C C . TYR A 1 87 ? 0.489 -25.521 25.542 1.00 52.03 87 TYR A C 1
ATOM 702 O O . TYR A 1 87 ? 1.503 -24.965 25.945 1.00 52.03 87 TYR A O 1
ATOM 710 N N . SER A 1 88 ? -0.553 -24.810 25.092 1.00 52.03 88 SER A N 1
ATOM 711 C CA . SER A 1 88 ? -0.494 -23.351 24.894 1.00 52.03 88 SER A CA 1
ATOM 712 C C . SER A 1 88 ? 0.059 -22.540 26.081 1.00 52.03 88 SER A C 1
ATOM 714 O O . SER A 1 88 ? -0.287 -22.799 27.238 1.00 52.03 88 SER A O 1
ATOM 716 N N . GLN A 1 89 ? 0.758 -21.442 25.768 1.00 51.47 89 GLN A N 1
ATOM 717 C CA . GLN A 1 89 ? 1.192 -20.391 26.709 1.00 51.47 89 GLN A CA 1
ATOM 718 C C . GLN A 1 89 ? 0.059 -19.794 27.575 1.00 51.47 89 GLN A C 1
ATOM 720 O O . GLN A 1 89 ? 0.315 -19.181 28.605 1.00 51.47 89 GLN A O 1
ATOM 725 N N . LYS A 1 90 ? -1.214 -19.955 27.178 1.00 49.41 90 LYS A N 1
ATOM 726 C CA . LYS A 1 90 ? -2.374 -19.550 27.995 1.00 49.41 90 LYS A CA 1
ATOM 727 C C . LYS A 1 90 ? -2.677 -20.519 29.145 1.00 49.41 90 LYS A C 1
ATOM 729 O O . LYS A 1 90 ? -3.375 -20.134 30.077 1.00 49.41 90 LYS A O 1
ATOM 734 N N . LYS A 1 91 ? -2.208 -21.768 29.060 1.00 48.53 91 LYS A N 1
ATOM 735 C CA . LYS A 1 91 ? -2.418 -22.830 30.060 1.00 48.53 91 LYS A CA 1
ATOM 736 C C . LYS A 1 91 ? -1.150 -23.160 30.839 1.00 48.53 91 LYS A C 1
ATOM 738 O O . LYS A 1 91 ? -1.239 -23.436 32.028 1.00 48.53 91 LYS A O 1
ATOM 743 N N . ASN A 1 92 ? 0.003 -23.107 30.181 1.00 49.88 92 ASN A N 1
ATOM 744 C CA . ASN A 1 92 ? 1.295 -23.246 30.827 1.00 49.88 92 ASN A CA 1
ATOM 745 C C . ASN A 1 92 ? 1.962 -21.879 30.863 1.00 49.88 92 ASN A C 1
ATOM 747 O O . ASN A 1 92 ? 2.056 -21.223 29.832 1.00 49.88 92 ASN A O 1
ATOM 751 N N . SER A 1 93 ? 2.438 -21.484 32.039 1.00 52.03 93 SER A N 1
ATOM 752 C CA . SER A 1 93 ? 3.238 -20.294 32.352 1.00 52.03 93 SER A CA 1
ATOM 753 C C . SER A 1 93 ? 4.594 -20.283 31.620 1.00 52.03 93 SER A C 1
ATOM 755 O O . SER A 1 93 ? 5.646 -20.110 32.232 1.00 52.03 93 SER A O 1
ATOM 757 N N . ILE A 1 94 ? 4.598 -20.555 30.317 1.00 53.50 94 ILE A N 1
ATOM 758 C CA . ILE A 1 94 ? 5.783 -20.648 29.481 1.00 53.50 94 ILE A CA 1
ATOM 759 C C . ILE A 1 94 ? 6.219 -19.215 29.210 1.00 53.50 94 ILE A C 1
ATOM 761 O O . ILE A 1 94 ? 5.667 -18.507 28.369 1.00 53.50 94 ILE A O 1
ATOM 765 N N . LEU A 1 95 ? 7.211 -18.799 29.993 1.00 55.75 95 LEU A N 1
ATOM 766 C CA . LEU A 1 95 ? 8.110 -17.700 29.677 1.00 55.75 95 LEU A CA 1
ATOM 767 C C . LEU A 1 95 ? 8.551 -17.821 28.215 1.00 55.75 95 LEU A C 1
ATOM 769 O O . LEU A 1 95 ? 8.826 -18.929 27.749 1.00 55.75 95 LEU A O 1
ATOM 773 N N . ILE A 1 96 ? 8.649 -16.692 27.507 1.00 61.06 96 ILE A N 1
ATOM 774 C CA . ILE A 1 96 ? 9.251 -16.647 26.169 1.00 61.06 96 ILE A CA 1
ATOM 775 C C . ILE A 1 96 ? 10.612 -17.346 26.261 1.00 61.06 96 ILE A C 1
ATOM 777 O O . ILE A 1 96 ? 11.518 -16.867 26.942 1.00 61.06 96 ILE A O 1
ATOM 781 N N . SER A 1 97 ? 10.732 -18.510 25.627 1.00 61.88 97 SER A N 1
ATOM 782 C CA . SER A 1 97 ? 11.939 -19.327 25.648 1.00 61.88 97 SER A CA 1
ATOM 783 C C . SER A 1 97 ? 12.304 -19.694 24.216 1.00 61.88 97 SER A C 1
ATOM 785 O O . SER A 1 97 ? 11.424 -19.950 23.398 1.00 61.88 97 SER A O 1
ATOM 787 N N . ASN A 1 98 ? 13.601 -19.762 23.918 1.00 60.06 98 ASN A N 1
ATOM 788 C CA . ASN A 1 98 ? 14.106 -20.265 22.635 1.00 60.06 98 ASN A CA 1
ATOM 789 C C . ASN A 1 98 ? 14.026 -21.803 22.537 1.00 60.06 98 ASN A C 1
ATOM 791 O O . ASN A 1 98 ? 14.729 -22.404 21.727 1.00 60.06 98 ASN A O 1
ATOM 795 N N . GLN A 1 99 ? 13.230 -22.464 23.384 1.00 60.53 99 GLN A N 1
ATOM 796 C CA . GLN A 1 99 ? 13.026 -23.903 23.288 1.00 60.53 99 GLN A CA 1
ATOM 797 C C . GLN A 1 99 ? 11.946 -24.190 22.251 1.00 60.53 99 GLN A C 1
ATOM 799 O O . GLN A 1 99 ? 10.804 -23.749 22.368 1.00 60.53 99 GLN A O 1
ATOM 804 N N . HIS A 1 100 ? 12.326 -24.947 21.228 1.00 56.97 100 HIS A N 1
ATOM 805 C CA . HIS A 1 100 ? 11.435 -25.365 20.159 1.00 56.97 100 HIS A CA 1
ATOM 806 C C . HIS A 1 100 ? 10.602 -26.561 20.633 1.00 56.97 100 HIS A C 1
ATOM 808 O O . HIS A 1 100 ? 10.909 -27.713 20.337 1.00 56.97 100 HIS A O 1
ATOM 814 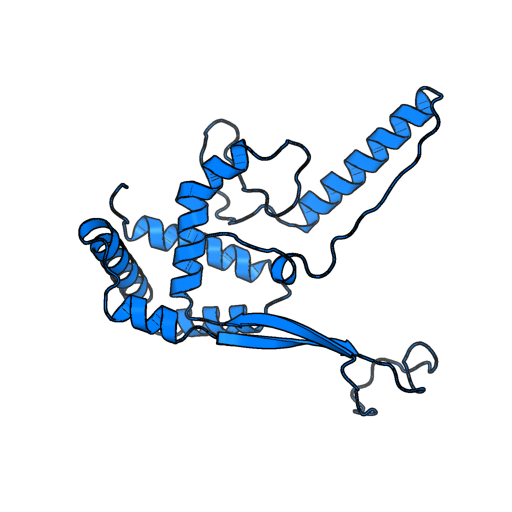N N . VAL A 1 101 ? 9.578 -26.288 21.438 1.00 57.50 101 VAL A N 1
ATOM 815 C CA . VAL A 1 101 ? 8.645 -27.301 21.933 1.00 57.50 101 VAL A CA 1
ATOM 816 C C . VAL A 1 101 ? 7.291 -26.988 21.316 1.00 57.50 101 VAL A C 1
ATOM 818 O O . VAL A 1 101 ? 6.617 -26.104 21.818 1.00 57.50 101 VAL A O 1
ATOM 821 N N . GLU A 1 102 ? 6.970 -27.618 20.179 1.00 62.94 102 GLU A N 1
ATOM 822 C CA . GLU A 1 102 ? 5.615 -27.972 19.699 1.00 62.94 102 GLU A CA 1
ATOM 823 C C . GLU A 1 102 ? 5.562 -28.158 18.170 1.00 62.94 102 GLU A C 1
ATOM 825 O O . GLU A 1 102 ? 6.173 -27.410 17.404 1.00 62.94 102 GLU A O 1
ATOM 830 N N . ASP A 1 103 ? 4.762 -29.140 17.740 1.00 66.94 103 ASP A N 1
ATOM 831 C CA . ASP A 1 103 ? 4.247 -29.239 16.374 1.00 66.94 103 ASP A CA 1
ATOM 832 C C . ASP A 1 103 ? 3.083 -28.247 16.218 1.00 66.94 103 ASP A C 1
ATOM 834 O O . ASP A 1 103 ? 1.950 -28.505 16.639 1.00 66.94 103 ASP A O 1
ATOM 838 N N . TYR A 1 104 ? 3.351 -27.083 15.625 1.00 70.31 104 TYR A N 1
ATOM 839 C CA . TYR A 1 104 ? 2.319 -26.080 15.367 1.00 70.31 104 TYR A CA 1
ATOM 840 C C . TYR A 1 104 ? 1.438 -26.502 14.192 1.00 70.31 104 TYR A C 1
ATOM 842 O O . TYR A 1 104 ? 1.842 -26.447 13.029 1.0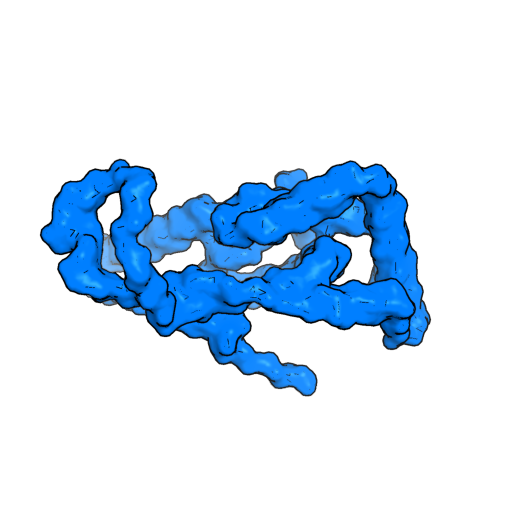0 70.31 104 TYR A O 1
ATOM 850 N N . LYS A 1 105 ? 0.188 -26.867 14.474 1.00 79.88 105 LYS A N 1
ATOM 851 C CA . LYS A 1 105 ? -0.799 -27.105 13.420 1.00 79.88 105 LYS A CA 1
ATOM 852 C C . LYS A 1 105 ? -1.396 -25.774 12.956 1.00 79.88 105 LYS A C 1
ATOM 854 O O . LYS A 1 105 ? -2.052 -25.068 13.718 1.00 79.88 105 LYS A O 1
ATOM 859 N N . VAL A 1 106 ? -1.171 -25.434 11.689 1.00 84.94 106 VAL A N 1
ATOM 860 C CA . VAL A 1 106 ? -1.748 -24.244 11.044 1.00 84.94 106 VAL A CA 1
ATOM 861 C C . VAL A 1 106 ? -3.241 -24.482 10.793 1.00 84.94 106 VAL A C 1
ATOM 863 O O . VAL A 1 106 ? -3.616 -25.434 10.115 1.00 84.94 106 VAL A O 1
ATOM 866 N N . GLU A 1 107 ? -4.099 -23.618 11.335 1.00 85.88 107 GLU A N 1
ATOM 867 C CA . GLU A 1 107 ? -5.557 -23.660 11.131 1.00 85.88 107 GLU A CA 1
ATOM 868 C C . GLU A 1 107 ? -5.989 -22.925 9.869 1.00 85.88 107 GLU A C 1
ATOM 870 O O . GLU A 1 107 ? -6.936 -23.324 9.196 1.00 85.88 107 GLU A O 1
ATOM 875 N N . SER A 1 108 ? -5.324 -21.814 9.560 1.00 87.62 108 SER A N 1
ATOM 876 C CA . SER A 1 108 ? -5.635 -21.029 8.373 1.00 87.62 108 SER A CA 1
ATOM 877 C C . SER A 1 108 ? -4.415 -20.287 7.866 1.00 87.62 108 SER A C 1
ATOM 879 O O . SER A 1 108 ? -3.493 -19.968 8.620 1.00 87.62 108 SER A O 1
ATOM 881 N N . THR A 1 109 ? -4.445 -19.983 6.575 1.00 90.38 109 THR A N 1
ATOM 882 C CA . THR A 1 109 ? -3.392 -19.265 5.865 1.00 90.38 109 THR A CA 1
ATOM 883 C C . THR A 1 109 ? -3.932 -17.979 5.260 1.00 90.38 109 THR A C 1
ATOM 885 O O . THR A 1 109 ? -5.119 -17.874 4.952 1.00 90.38 109 THR A O 1
ATOM 888 N N . THR A 1 110 ? -3.049 -17.020 5.023 1.00 90.06 110 THR A N 1
ATOM 889 C CA . THR A 1 110 ? -3.312 -15.844 4.196 1.00 90.06 110 THR A CA 1
ATOM 890 C C . THR A 1 110 ? -2.401 -15.876 2.980 1.00 90.06 110 THR A C 1
ATOM 892 O O . THR A 1 110 ? -1.286 -16.393 3.059 1.00 90.06 110 THR A O 1
ATOM 895 N N . LYS A 1 111 ? -2.874 -15.347 1.853 1.00 91.81 111 LYS A N 1
ATOM 896 C CA . LYS A 1 111 ? -2.064 -15.212 0.643 1.00 91.81 111 LYS A CA 1
ATOM 897 C C . LYS A 1 111 ? -1.702 -13.749 0.472 1.00 91.81 111 LYS A C 1
ATOM 899 O O . LYS A 1 111 ? -2.569 -12.891 0.603 1.00 91.81 111 LYS A O 1
ATOM 904 N N . ILE A 1 112 ? -0.444 -13.464 0.187 1.00 92.56 112 ILE A N 1
ATOM 905 C CA . ILE A 1 112 ? 0.015 -12.114 -0.138 1.00 92.56 112 ILE A CA 1
ATOM 906 C C . ILE A 1 112 ? 0.569 -12.115 -1.553 1.00 92.56 112 ILE A C 1
ATOM 908 O O . ILE A 1 112 ? 1.186 -13.092 -1.968 1.00 92.56 112 ILE A O 1
ATOM 912 N N . PHE A 1 113 ? 0.332 -11.035 -2.291 1.00 94.19 113 PHE A N 1
ATOM 913 C CA . PHE A 1 113 ? 0.920 -10.860 -3.613 1.00 94.19 113 PHE A CA 1
ATOM 914 C C . PHE A 1 113 ? 2.450 -10.875 -3.519 1.00 94.19 113 PHE A C 1
ATOM 916 O O . PHE A 1 113 ? 3.022 -10.258 -2.617 1.00 94.19 113 PHE A O 1
ATOM 923 N N . HIS A 1 114 ? 3.090 -11.570 -4.454 1.00 95.69 114 HIS A N 1
ATOM 924 C CA . HIS A 1 114 ? 4.534 -11.641 -4.588 1.00 95.69 114 HIS A CA 1
ATOM 925 C C . HIS A 1 114 ? 4.902 -11.455 -6.055 1.00 95.69 114 HIS A C 1
ATOM 927 O O . HIS A 1 114 ? 4.659 -12.326 -6.878 1.00 95.69 114 HIS A O 1
ATOM 933 N N . GLY A 1 115 ? 5.484 -10.318 -6.403 1.00 95.81 115 GLY A N 1
ATOM 934 C CA . GLY A 1 115 ? 5.879 -10.052 -7.779 1.00 95.81 115 GLY A CA 1
ATOM 935 C C . GLY A 1 115 ? 6.998 -9.024 -7.857 1.00 95.81 115 GLY A C 1
ATOM 936 O O . GLY A 1 115 ? 7.471 -8.547 -6.821 1.00 95.81 115 GLY A O 1
ATOM 937 N N . PRO A 1 116 ? 7.436 -8.682 -9.077 1.00 97.00 116 PRO A N 1
ATOM 938 C CA . PRO A 1 116 ? 8.472 -7.679 -9.283 1.00 97.00 116 PRO A CA 1
ATOM 939 C C . PRO A 1 116 ? 8.099 -6.308 -8.704 1.00 97.00 116 PRO A C 1
ATOM 941 O O . PRO A 1 116 ? 6.939 -5.884 -8.773 1.00 97.00 116 PRO A O 1
ATOM 944 N N . ILE A 1 117 ? 9.095 -5.577 -8.191 1.00 97.38 117 ILE A N 1
ATOM 945 C CA . ILE A 1 117 ? 8.912 -4.233 -7.615 1.00 97.38 117 ILE A CA 1
ATOM 946 C C . ILE A 1 117 ? 8.284 -3.277 -8.631 1.00 97.38 117 ILE A C 1
ATOM 948 O O . ILE A 1 117 ? 7.451 -2.453 -8.267 1.00 97.38 117 ILE A O 1
ATOM 952 N N . GLU A 1 118 ? 8.588 -3.427 -9.916 1.00 97.69 118 GLU A N 1
ATOM 953 C CA . GLU A 1 118 ? 7.996 -2.629 -10.984 1.00 97.69 118 GLU A CA 1
ATOM 954 C C . GLU A 1 118 ? 6.464 -2.681 -11.001 1.00 97.69 118 GLU A C 1
ATOM 956 O O . GLU A 1 118 ? 5.832 -1.657 -11.247 1.00 97.69 118 GLU A O 1
ATOM 961 N N . LEU A 1 119 ? 5.847 -3.824 -10.684 1.00 98.12 119 LEU A N 1
ATOM 962 C CA . LEU A 1 119 ? 4.385 -3.925 -10.623 1.00 98.12 119 LEU A CA 1
ATOM 963 C C . LEU A 1 119 ? 3.812 -3.148 -9.432 1.00 98.12 119 LEU A C 1
ATOM 965 O O . LEU A 1 119 ? 2.773 -2.497 -9.559 1.00 98.12 119 LEU A O 1
ATOM 969 N N . HIS A 1 120 ? 4.521 -3.131 -8.302 1.00 97.69 120 HIS A N 1
ATOM 970 C CA . HIS A 1 120 ? 4.174 -2.274 -7.169 1.00 97.69 120 HIS A CA 1
ATOM 971 C C . HIS A 1 120 ? 4.313 -0.784 -7.509 1.00 97.69 120 HIS A C 1
ATOM 973 O O . HIS A 1 120 ? 3.492 0.027 -7.076 1.00 97.69 120 HIS A O 1
ATOM 979 N N . LEU A 1 121 ? 5.311 -0.415 -8.317 1.00 98.19 121 LEU A N 1
ATOM 980 C CA . LEU A 1 121 ? 5.489 0.958 -8.794 1.00 98.19 121 LEU A CA 1
ATOM 981 C C . LEU A 1 121 ? 4.397 1.381 -9.777 1.00 98.19 121 LEU A C 1
ATOM 983 O O . LEU A 1 121 ? 3.960 2.529 -9.718 1.00 98.19 121 LEU A O 1
ATOM 987 N N . ILE A 1 122 ? 3.924 0.474 -10.636 1.00 97.56 122 ILE A N 1
ATOM 988 C CA . ILE A 1 122 ? 2.769 0.719 -11.513 1.00 97.56 122 ILE A CA 1
ATOM 989 C C . ILE A 1 122 ? 1.508 0.944 -10.674 1.00 97.56 122 ILE A C 1
ATOM 991 O O . ILE A 1 122 ? 0.799 1.924 -10.897 1.00 97.56 122 ILE A O 1
ATOM 995 N N . ALA A 1 123 ? 1.248 0.091 -9.678 1.00 96.81 123 ALA A N 1
ATOM 996 C CA . ALA A 1 123 ? 0.103 0.256 -8.782 1.00 96.81 123 ALA A CA 1
ATOM 997 C C . ALA A 1 123 ? 0.183 1.573 -7.994 1.00 96.81 123 ALA A C 1
ATOM 999 O O . ALA A 1 123 ? -0.804 2.296 -7.876 1.00 96.81 123 ALA A O 1
ATOM 1000 N N . THR A 1 124 ? 1.375 1.921 -7.507 1.00 97.06 124 THR A N 1
ATOM 1001 C CA . THR A 1 124 ? 1.607 3.180 -6.794 1.00 97.06 124 THR A CA 1
ATOM 1002 C C . THR A 1 124 ? 1.399 4.376 -7.717 1.00 97.06 124 THR A C 1
ATOM 1004 O O . THR A 1 124 ? 0.687 5.300 -7.343 1.00 97.06 124 THR A O 1
ATOM 1007 N N . LEU A 1 125 ? 1.928 4.341 -8.945 1.00 96.19 125 LEU A N 1
ATOM 1008 C CA . LEU A 1 125 ? 1.717 5.389 -9.943 1.00 96.19 125 LEU A CA 1
ATOM 1009 C C . LEU A 1 125 ? 0.228 5.574 -10.245 1.00 96.19 125 LEU A C 1
ATOM 1011 O O . LEU A 1 125 ? -0.248 6.703 -10.271 1.00 96.19 125 LEU A O 1
ATOM 1015 N N . TRP A 1 126 ? -0.522 4.482 -10.406 1.00 95.31 126 TRP A N 1
ATOM 1016 C CA . TRP A 1 126 ? -1.969 4.554 -10.599 1.00 95.31 126 TRP A CA 1
ATOM 1017 C C . TRP A 1 126 ? -2.673 5.248 -9.423 1.00 95.31 126 TRP A C 1
ATOM 1019 O O . TRP A 1 126 ? -3.558 6.069 -9.644 1.00 95.31 126 TRP A O 1
ATOM 1029 N N . ILE A 1 127 ? -2.245 5.003 -8.179 1.00 94.56 127 ILE A N 1
ATOM 1030 C CA . ILE A 1 127 ? -2.762 5.730 -7.007 1.00 94.56 127 ILE A CA 1
ATOM 1031 C C . ILE A 1 127 ? -2.440 7.231 -7.104 1.00 94.56 127 ILE A C 1
ATOM 1033 O O . ILE A 1 127 ? -3.292 8.051 -6.766 1.00 94.56 127 ILE A O 1
ATOM 1037 N N . LEU A 1 128 ? -1.247 7.607 -7.576 1.00 92.19 128 LEU A N 1
ATOM 1038 C CA . LEU A 1 128 ? -0.872 9.020 -7.714 1.00 92.19 128 LEU A CA 1
ATOM 1039 C C . LEU A 1 128 ? -1.671 9.741 -8.809 1.00 92.19 128 LEU A C 1
ATOM 1041 O O . LEU A 1 128 ? -1.960 10.923 -8.656 1.00 92.19 128 LEU A O 1
ATOM 1045 N N . GLU A 1 129 ? -2.013 9.051 -9.899 1.00 89.62 129 GLU A N 1
ATOM 1046 C CA . GLU A 1 129 ? -2.716 9.650 -11.042 1.00 89.62 129 GLU A CA 1
ATOM 1047 C C . GLU A 1 129 ? -4.246 9.603 -10.872 1.00 89.62 129 GLU A C 1
ATOM 1049 O O . GLU A 1 129 ? -4.924 10.609 -11.068 1.00 89.62 129 GLU A O 1
ATOM 1054 N N . GLU A 1 130 ? -4.801 8.457 -10.465 1.00 90.50 130 GLU A N 1
ATOM 1055 C CA . GLU A 1 130 ? -6.254 8.227 -10.392 1.00 90.50 130 GLU A CA 1
ATOM 1056 C C . GLU A 1 130 ? -6.788 8.111 -8.963 1.00 90.50 130 GLU A C 1
ATOM 1058 O O . GLU A 1 130 ? -7.953 8.424 -8.695 1.00 90.50 130 GLU A O 1
ATOM 1063 N N . GLY A 1 131 ? -5.948 7.704 -8.010 1.00 90.88 131 GLY A N 1
ATOM 1064 C CA . GLY A 1 131 ? -6.349 7.554 -6.610 1.00 90.88 131 GLY A CA 1
ATOM 1065 C C . GLY A 1 131 ? -6.835 8.863 -5.987 1.00 90.88 131 GLY A C 1
ATOM 1066 O O . GLY A 1 131 ? -7.766 8.837 -5.187 1.00 90.88 131 GLY A O 1
ATOM 1067 N N . ILE A 1 132 ? -6.291 10.010 -6.406 1.00 87.44 132 ILE A N 1
ATOM 1068 C CA . ILE A 1 132 ? -6.749 11.345 -5.983 1.00 87.44 132 ILE A CA 1
ATOM 1069 C C . ILE A 1 132 ? -8.215 11.578 -6.385 1.00 87.44 132 ILE A C 1
ATOM 1071 O O . ILE A 1 132 ? -9.032 12.026 -5.578 1.00 87.44 132 ILE A O 1
ATOM 1075 N N . ASN A 1 133 ? -8.577 11.216 -7.619 1.00 89.12 133 ASN A N 1
ATOM 1076 C CA . ASN A 1 133 ? -9.938 11.379 -8.132 1.00 89.12 133 ASN A CA 1
ATOM 1077 C C . ASN A 1 133 ? -10.936 10.494 -7.378 1.00 89.12 133 ASN A C 1
ATOM 1079 O O . ASN A 1 133 ? -12.089 10.881 -7.179 1.00 89.12 133 ASN A O 1
ATOM 1083 N N . LEU A 1 134 ? -10.503 9.299 -6.968 1.00 89.50 134 LEU A N 1
ATOM 1084 C CA . LEU A 1 134 ? -11.304 8.388 -6.155 1.00 89.50 134 LEU A CA 1
ATOM 1085 C C . LEU A 1 134 ? -11.407 8.856 -4.707 1.00 89.50 134 LEU A C 1
ATOM 1087 O O . LEU A 1 134 ? -12.487 8.784 -4.131 1.00 89.50 134 LEU A O 1
ATOM 1091 N N . HIS A 1 135 ? -10.323 9.379 -4.138 1.00 87.88 135 HIS A N 1
ATOM 1092 C CA . HIS A 1 135 ? -10.289 9.879 -2.769 1.00 87.88 135 HIS A CA 1
ATOM 1093 C C . HIS A 1 135 ? -11.349 10.960 -2.535 1.00 87.88 135 HIS A C 1
ATOM 1095 O O . HIS A 1 135 ? -12.100 10.871 -1.570 1.00 87.88 135 HIS A O 1
ATOM 1101 N N . ASN A 1 136 ? -11.515 11.887 -3.482 1.00 84.88 136 ASN A N 1
ATOM 1102 C CA . ASN A 1 136 ? -12.544 12.932 -3.412 1.00 84.88 136 ASN A CA 1
ATOM 1103 C C . ASN A 1 136 ? -13.992 12.409 -3.475 1.00 84.88 136 ASN A C 1
ATOM 1105 O O . ASN A 1 136 ? -14.927 13.159 -3.206 1.00 84.88 136 ASN A O 1
ATOM 1109 N N . LYS A 1 137 ? -14.198 11.143 -3.858 1.00 89.50 137 LYS A N 1
ATOM 1110 C CA . LYS A 1 137 ? -15.515 10.487 -3.880 1.00 89.50 137 LYS A CA 1
ATOM 1111 C C . LYS A 1 137 ? -15.794 9.683 -2.608 1.00 89.50 137 LYS A C 1
ATOM 1113 O O . LYS A 1 137 ? -16.923 9.236 -2.417 1.00 89.50 137 LYS A O 1
ATOM 1118 N N . ILE A 1 138 ? -14.785 9.462 -1.767 1.00 87.06 138 ILE A N 1
ATOM 1119 C CA . ILE A 1 138 ? -14.922 8.740 -0.502 1.00 87.06 138 ILE A CA 1
ATOM 1120 C C . ILE A 1 138 ? -15.428 9.719 0.566 1.00 87.06 138 ILE A C 1
ATOM 1122 O O . ILE A 1 138 ? -15.011 10.872 0.621 1.00 87.06 138 ILE A O 1
ATOM 1126 N N . GLY A 1 139 ? -16.359 9.266 1.409 1.00 83.75 139 GLY A N 1
ATOM 1127 C CA . GLY A 1 139 ? -16.936 10.094 2.469 1.00 83.75 139 GLY A CA 1
ATOM 1128 C C . GLY A 1 139 ? -15.920 10.520 3.536 1.00 83.75 139 GLY A C 1
ATOM 1129 O O . GLY A 1 139 ? -14.916 9.847 3.769 1.00 83.75 139 GLY A O 1
ATOM 1130 N N . PHE A 1 140 ? -16.233 11.614 4.238 1.00 82.44 140 PHE A N 1
ATOM 1131 C CA . PHE A 1 140 ? -15.374 12.226 5.264 1.00 82.44 140 PHE A CA 1
ATOM 1132 C C . PHE A 1 140 ? -15.033 11.309 6.452 1.00 82.44 140 PHE A C 1
ATOM 1134 O O . PHE A 1 140 ? -14.050 11.549 7.147 1.00 82.44 140 PHE A O 1
ATOM 1141 N N . ASP A 1 141 ? -15.826 10.263 6.691 1.00 87.56 141 ASP A N 1
ATOM 1142 C CA . ASP A 1 141 ? -15.631 9.301 7.782 1.00 87.56 141 ASP A CA 1
ATOM 1143 C C . ASP A 1 141 ? -14.867 8.038 7.340 1.00 87.56 141 ASP A C 1
ATOM 1145 O O . ASP A 1 141 ? -15.064 6.949 7.880 1.00 87.56 141 ASP A O 1
ATOM 1149 N N . SER A 1 142 ? -13.976 8.177 6.352 1.00 88.62 142 SER A N 1
ATOM 1150 C CA . SER A 1 142 ? -13.042 7.129 5.938 1.00 88.62 142 SER A CA 1
ATOM 1151 C C . SER A 1 142 ? -11.628 7.411 6.437 1.00 88.62 142 SER A C 1
ATOM 1153 O O . SER A 1 142 ? -11.001 8.407 6.083 1.00 88.62 142 SER A O 1
ATOM 1155 N N . TYR A 1 143 ? -11.099 6.480 7.227 1.00 89.19 143 TYR A N 1
ATOM 1156 C CA . TYR A 1 143 ? -9.810 6.626 7.911 1.00 89.19 143 TYR A CA 1
ATOM 1157 C C . TYR A 1 143 ? -8.734 5.665 7.390 1.00 89.19 143 TYR A C 1
ATOM 1159 O O . TYR A 1 143 ? -7.542 5.883 7.604 1.00 89.19 143 TYR A O 1
ATOM 1167 N N . GLY A 1 144 ? -9.138 4.599 6.696 1.00 88.06 144 GLY A N 1
ATOM 1168 C CA . GLY A 1 144 ? -8.225 3.639 6.079 1.00 88.06 144 GLY A CA 1
ATOM 1169 C C . GLY A 1 144 ? -7.690 4.148 4.743 1.00 88.06 144 GLY A C 1
ATOM 1170 O O . GLY A 1 144 ? -8.420 4.799 4.001 1.00 88.06 144 GLY A O 1
ATOM 1171 N N . TYR A 1 145 ? -6.423 3.837 4.441 1.00 87.88 145 TYR A N 1
ATOM 1172 C CA . TYR A 1 145 ? -5.762 4.165 3.166 1.00 87.88 145 TYR A CA 1
ATOM 1173 C C . TYR A 1 145 ? -6.004 5.613 2.694 1.00 87.88 145 TYR A C 1
ATOM 1175 O O . TYR A 1 145 ? -6.159 5.890 1.506 1.00 87.88 145 TYR A O 1
ATOM 1183 N N . HIS A 1 146 ? -6.054 6.547 3.644 1.00 90.31 146 HIS A N 1
ATOM 1184 C CA . HIS A 1 146 ? -6.317 7.952 3.372 1.00 90.31 146 HIS A CA 1
ATOM 1185 C C . HIS A 1 146 ? -5.091 8.590 2.706 1.00 90.31 146 HIS A C 1
ATOM 1187 O O . HIS A 1 146 ? -3.965 8.437 3.189 1.00 90.31 146 HIS A O 1
ATOM 1193 N N . LEU A 1 147 ? -5.297 9.300 1.595 1.00 91.50 147 LEU A N 1
ATOM 1194 C CA . LEU A 1 147 ? -4.212 9.968 0.881 1.00 91.50 147 LEU A CA 1
ATOM 1195 C C . LEU A 1 147 ? -3.797 11.250 1.619 1.00 91.50 147 LEU A C 1
ATOM 1197 O O . LEU A 1 147 ? -4.660 11.980 2.107 1.00 91.50 147 LEU A O 1
ATOM 1201 N N . PRO A 1 148 ? -2.495 11.543 1.738 1.00 90.44 148 PRO A N 1
ATOM 1202 C CA . PRO A 1 148 ? -2.028 12.816 2.269 1.00 90.44 148 PRO A CA 1
ATOM 1203 C C . PRO A 1 148 ? -2.292 13.911 1.232 1.00 90.44 148 PRO A C 1
ATOM 1205 O O . PRO A 1 148 ? -1.482 14.117 0.334 1.00 90.44 148 PRO A O 1
ATOM 1208 N N . MET A 1 149 ? -3.452 14.560 1.298 1.00 88.56 149 MET A N 1
ATOM 1209 C CA . MET A 1 149 ? -3.847 15.615 0.362 1.00 88.56 149 MET A CA 1
ATOM 1210 C C . MET A 1 149 ? -3.295 16.976 0.791 1.00 88.56 149 MET A C 1
ATOM 1212 O O . MET A 1 149 ? -3.217 17.280 1.982 1.00 88.56 149 MET A O 1
ATOM 1216 N N . HIS A 1 150 ? -2.936 17.815 -0.179 1.00 86.50 150 HIS A N 1
ATOM 1217 C CA . HIS A 1 150 ? -2.621 19.214 0.083 1.00 86.50 150 HIS A CA 1
ATOM 1218 C C . HIS A 1 150 ? -3.902 19.959 0.515 1.00 86.50 150 HIS A C 1
ATOM 1220 O O . HIS A 1 150 ? -4.933 19.786 -0.134 1.00 86.50 150 HIS A O 1
ATOM 1226 N N . PRO A 1 151 ? -3.876 20.807 1.562 1.00 78.50 151 PRO A N 1
ATOM 1227 C CA . PRO A 1 151 ? -5.094 21.438 2.086 1.00 78.50 151 PRO A CA 1
ATOM 1228 C C . PRO A 1 151 ? -5.830 22.329 1.078 1.00 78.50 151 PRO A C 1
ATOM 1230 O O . PRO A 1 151 ? -7.053 22.414 1.105 1.00 78.50 151 PRO A O 1
ATOM 1233 N N . GLU A 1 152 ? -5.080 22.994 0.196 1.00 80.19 152 GLU A N 1
ATOM 1234 C CA . GLU A 1 152 ? -5.615 24.003 -0.731 1.00 80.19 152 GLU A CA 1
ATOM 1235 C C . GLU A 1 152 ? -5.612 23.556 -2.197 1.00 80.19 152 GLU A C 1
ATOM 1237 O O . GLU A 1 152 ? -6.136 24.251 -3.063 1.00 80.19 152 GLU A O 1
ATOM 1242 N N . GLU A 1 153 ? -5.012 22.405 -2.504 1.00 81.81 153 GLU A N 1
ATOM 1243 C CA . GLU A 1 153 ? -4.830 21.958 -3.884 1.00 81.81 153 GLU A CA 1
ATOM 1244 C C . GLU A 1 153 ? -5.237 20.495 -4.024 1.00 81.81 153 GLU A C 1
ATOM 1246 O O . GLU A 1 153 ? -4.940 19.677 -3.158 1.00 81.81 153 GLU A O 1
ATOM 1251 N N . ASN A 1 154 ? -5.861 20.134 -5.148 1.00 82.31 154 ASN A N 1
ATOM 1252 C CA . ASN A 1 154 ? -6.233 18.748 -5.437 1.00 82.31 154 ASN A CA 1
ATOM 1253 C C . ASN A 1 154 ? -5.018 17.913 -5.887 1.00 82.31 154 ASN A C 1
ATOM 1255 O O . ASN A 1 154 ? -4.968 17.399 -7.004 1.00 82.31 154 ASN A O 1
ATOM 1259 N N . LYS A 1 155 ? -4.006 17.841 -5.025 1.00 84.75 155 LYS A N 1
ATOM 1260 C CA . LYS A 1 155 ? -2.752 17.118 -5.225 1.00 84.75 155 LYS A CA 1
ATOM 1261 C C . LYS A 1 155 ? -2.291 16.502 -3.911 1.00 84.75 155 LYS A C 1
ATOM 1263 O O . LYS A 1 155 ? -2.746 16.885 -2.835 1.00 84.75 155 LYS A O 1
ATOM 1268 N N . LEU A 1 156 ? -1.341 15.580 -3.997 1.00 87.56 156 LEU A N 1
ATOM 1269 C CA . LEU A 1 156 ? -0.717 15.004 -2.812 1.00 87.56 156 LEU A CA 1
ATOM 1270 C C . LEU A 1 156 ? 0.205 16.008 -2.105 1.00 87.56 156 LEU A C 1
ATOM 1272 O O . LEU A 1 156 ? 0.853 16.845 -2.736 1.00 87.56 156 LEU A O 1
ATOM 1276 N N . GLY A 1 157 ? 0.284 15.874 -0.786 1.00 85.38 157 GLY A N 1
ATOM 1277 C CA . GLY A 1 157 ? 1.147 16.633 0.105 1.00 85.38 157 GLY A CA 1
ATOM 1278 C C . GLY A 1 157 ? 2.633 16.340 -0.098 1.00 85.38 157 GLY A C 1
ATOM 1279 O O . GLY A 1 157 ? 3.039 15.371 -0.758 1.00 85.38 157 GLY A O 1
ATOM 1280 N N . ALA A 1 158 ? 3.453 17.209 0.493 1.00 82.00 158 ALA A N 1
ATOM 1281 C CA . ALA A 1 158 ? 4.906 17.207 0.347 1.00 82.00 158 ALA A CA 1
ATOM 1282 C C . ALA A 1 158 ? 5.607 16.125 1.186 1.00 82.00 158 ALA A C 1
ATOM 1284 O O . ALA A 1 158 ? 6.769 15.823 0.928 1.00 82.00 158 ALA A O 1
ATOM 1285 N N . GLU A 1 159 ? 4.924 15.500 2.152 1.00 81.88 159 GLU A N 1
ATOM 1286 C CA . GLU A 1 159 ? 5.504 14.488 3.049 1.00 81.88 159 GLU A CA 1
ATOM 1287 C C . GLU A 1 159 ? 5.955 13.180 2.367 1.00 81.88 159 GLU A C 1
ATOM 1289 O O . GLU A 1 159 ? 6.464 12.287 3.043 1.00 81.88 159 GLU A O 1
ATOM 1294 N N . LYS A 1 160 ? 5.774 13.042 1.043 1.00 86.62 160 LYS A N 1
ATOM 1295 C CA . LYS A 1 160 ? 6.110 11.846 0.242 1.00 86.62 160 LYS A CA 1
ATOM 1296 C C . LYS A 1 16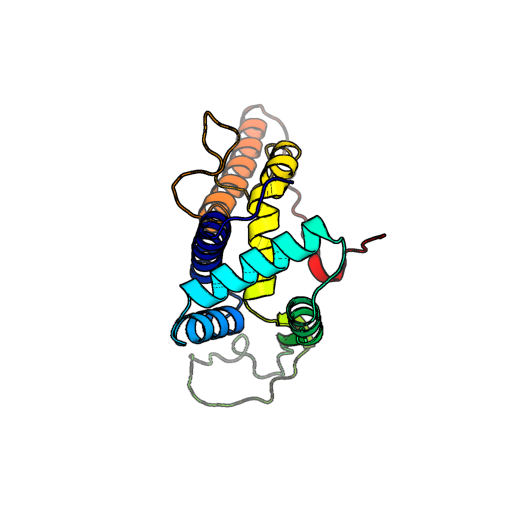0 ? 5.594 10.526 0.832 1.00 86.62 160 LYS A C 1
ATOM 1298 O O . LYS A 1 160 ? 6.137 9.457 0.557 1.00 86.62 160 LYS A O 1
ATOM 1303 N N . LEU A 1 161 ? 4.518 10.577 1.614 1.00 93.31 161 LEU A N 1
ATOM 1304 C CA . LEU A 1 161 ? 3.788 9.394 2.050 1.00 93.31 161 LEU A CA 1
ATOM 1305 C C . LEU A 1 161 ? 2.857 8.926 0.927 1.00 93.31 161 LEU A C 1
ATOM 1307 O O . LEU A 1 161 ? 2.270 9.745 0.219 1.00 93.31 161 LEU A O 1
ATOM 1311 N N . LEU A 1 162 ? 2.693 7.613 0.759 1.00 94.19 162 LEU A N 1
ATOM 1312 C CA . LEU A 1 162 ? 1.627 7.093 -0.105 1.00 94.19 162 LEU A CA 1
ATOM 1313 C C . LEU A 1 162 ? 0.258 7.236 0.573 1.00 94.19 162 LEU A C 1
ATOM 1315 O O . LEU A 1 162 ? -0.693 7.707 -0.037 1.00 94.19 162 LEU A O 1
ATOM 1319 N N . PHE A 1 163 ? 0.198 6.888 1.858 1.00 92.94 163 PHE A N 1
ATOM 1320 C CA . PHE A 1 163 ? -0.979 7.014 2.713 1.00 92.94 163 PHE A CA 1
ATOM 1321 C C . PHE A 1 163 ? -0.590 7.676 4.034 1.00 92.94 163 PHE A C 1
ATOM 1323 O O . PHE A 1 163 ? 0.533 7.501 4.513 1.00 92.94 163 PHE A O 1
ATOM 1330 N N . THR A 1 164 ? -1.523 8.395 4.657 1.00 91.19 164 THR A N 1
ATOM 1331 C CA . THR A 1 164 ? -1.356 8.876 6.034 1.00 91.19 164 THR A CA 1
ATOM 1332 C C . THR A 1 164 ? -1.131 7.695 6.976 1.00 91.19 164 THR A C 1
ATOM 1334 O O . THR A 1 164 ? -1.685 6.611 6.764 1.00 91.19 164 THR A O 1
ATOM 1337 N N . LYS A 1 165 ? -0.343 7.886 8.035 1.00 90.00 165 LYS A N 1
ATOM 1338 C CA . LYS A 1 165 ? 0.036 6.782 8.920 1.00 90.00 165 LYS A CA 1
ATOM 1339 C C . LYS A 1 165 ? -1.191 6.192 9.613 1.00 90.00 165 LYS A C 1
ATOM 1341 O O . LYS A 1 165 ? -1.981 6.904 10.231 1.00 90.00 165 LYS A O 1
ATOM 1346 N N . TYR A 1 166 ? -1.307 4.867 9.559 1.00 86.50 166 TYR A N 1
ATOM 1347 C CA . TYR A 1 166 ? -2.477 4.149 10.066 1.00 86.50 166 TYR A CA 1
ATOM 1348 C C . TYR A 1 166 ? -2.770 4.435 11.545 1.00 86.50 166 TYR A C 1
ATOM 1350 O O . TYR A 1 166 ? -3.921 4.648 11.911 1.00 86.50 166 TYR A O 1
ATOM 1358 N N . PHE A 1 167 ? -1.743 4.474 12.399 1.00 86.75 167 PHE A N 1
ATOM 1359 C CA . PHE A 1 167 ? -1.940 4.672 13.837 1.00 86.75 167 PHE A CA 1
ATOM 1360 C C . PHE A 1 167 ? -2.520 6.053 14.178 1.00 86.75 167 PHE A C 1
ATOM 1362 O O . PHE A 1 167 ? -3.300 6.153 15.121 1.00 86.75 167 PHE A O 1
ATOM 1369 N N . GLU A 1 168 ? -2.190 7.091 13.401 1.00 89.31 168 GLU A N 1
ATOM 1370 C CA . GLU A 1 168 ? -2.734 8.445 13.572 1.00 89.31 168 GLU A CA 1
ATOM 1371 C C . GLU A 1 168 ? -4.230 8.443 13.209 1.00 89.31 168 GLU A C 1
ATOM 1373 O O . GLU A 1 168 ? -5.076 8.850 14.006 1.00 89.31 168 GLU A O 1
ATOM 1378 N N . LYS A 1 169 ? -4.579 7.872 12.049 1.00 90.44 169 LYS A N 1
ATOM 1379 C CA . LYS A 1 169 ? -5.970 7.793 11.574 1.00 90.44 169 LYS A CA 1
ATOM 1380 C C . LYS A 1 169 ? -6.859 6.872 12.403 1.00 90.44 169 LYS A C 1
ATOM 1382 O O . LYS A 1 169 ? -8.036 7.167 12.591 1.00 90.44 169 LYS A O 1
ATOM 1387 N N . TYR A 1 170 ? -6.312 5.782 12.931 1.00 90.81 170 TYR A N 1
ATOM 1388 C CA . TYR A 1 170 ? -7.045 4.881 13.817 1.00 90.81 170 TYR A CA 1
ATOM 1389 C C . TYR A 1 170 ? -7.424 5.559 15.141 1.00 90.81 170 TYR A C 1
ATOM 1391 O O . TYR A 1 170 ? -8.540 5.380 15.630 1.00 90.81 170 TYR A O 1
ATOM 1399 N N . GLN A 1 171 ? -6.514 6.354 15.715 1.00 92.81 171 GLN A N 1
ATOM 1400 C CA . GLN A 1 171 ? -6.815 7.145 16.911 1.00 92.81 171 GLN A CA 1
ATOM 1401 C C . GLN A 1 171 ? -7.912 8.173 16.624 1.00 92.81 171 GLN A C 1
ATOM 1403 O O . GLN A 1 171 ? -8.881 8.241 17.375 1.00 92.81 171 GLN A O 1
ATOM 1408 N N . GLU A 1 172 ? -7.805 8.898 15.506 1.00 93.38 172 GLU A N 1
ATOM 1409 C CA . GLU A 1 172 ? -8.811 9.872 15.069 1.00 93.38 172 GLU A CA 1
ATOM 1410 C C . GLU A 1 172 ? -10.203 9.232 14.915 1.00 93.38 172 GLU A C 1
ATOM 1412 O O . GLU A 1 172 ? -11.176 9.721 15.491 1.00 93.38 172 GLU A O 1
ATOM 1417 N N . TRP A 1 173 ? -10.288 8.104 14.202 1.00 93.69 173 TRP A N 1
ATOM 1418 C CA . TRP A 1 173 ? -11.516 7.326 14.019 1.00 93.69 173 TRP A CA 1
ATOM 1419 C C . TRP A 1 173 ? -12.163 6.940 15.354 1.00 93.69 173 TRP A C 1
ATOM 1421 O O . TRP A 1 173 ? -13.343 7.214 15.593 1.00 93.69 173 TRP A O 1
ATOM 1431 N N . ARG A 1 174 ? -11.377 6.327 16.248 1.00 93.38 174 ARG A N 1
ATOM 1432 C CA . ARG A 1 174 ? -11.848 5.852 17.553 1.00 93.38 174 ARG A CA 1
ATOM 1433 C C . ARG A 1 174 ? -12.354 7.010 18.407 1.00 93.38 174 ARG A C 1
ATOM 1435 O O . ARG A 1 174 ? -13.449 6.942 18.967 1.00 93.38 174 ARG A O 1
ATOM 1442 N N . ASP A 1 175 ? -11.554 8.064 18.523 1.00 94.56 175 ASP A N 1
ATOM 1443 C CA . ASP A 1 175 ? -11.832 9.171 19.432 1.00 94.56 175 ASP A CA 1
ATOM 1444 C C . ASP A 1 175 ? -13.032 9.994 18.946 1.00 94.56 175 ASP A C 1
ATOM 1446 O O . ASP A 1 175 ? -13.860 10.408 19.761 1.00 94.56 175 ASP A O 1
ATOM 1450 N N . LYS A 1 176 ? -13.200 10.156 17.625 1.00 94.00 176 LYS A N 1
ATOM 1451 C CA . LYS A 1 176 ? -14.385 10.799 17.041 1.00 94.00 176 LYS A CA 1
ATOM 1452 C C . LYS A 1 176 ? -15.664 10.013 17.335 1.00 94.00 176 LYS A C 1
ATOM 1454 O O . LYS A 1 176 ? -16.649 10.617 17.757 1.00 94.00 176 LYS A O 1
ATOM 1459 N N . GLY A 1 177 ? -15.640 8.685 17.188 1.00 93.62 177 GLY A N 1
ATOM 1460 C CA . GLY A 1 177 ? -16.781 7.826 17.524 1.00 93.62 177 GLY A CA 1
ATOM 1461 C C . GLY A 1 177 ? -17.167 7.903 19.006 1.00 93.62 177 GLY A C 1
ATOM 1462 O O . GLY A 1 177 ? -18.337 8.093 19.339 1.00 93.62 177 GLY A O 1
ATOM 1463 N N . ILE A 1 178 ? -16.180 7.845 19.908 1.00 95.06 178 ILE A N 1
ATOM 1464 C CA . ILE A 1 178 ? -16.411 7.969 21.358 1.00 95.06 178 ILE A CA 1
ATOM 1465 C C . ILE A 1 178 ? -16.954 9.357 21.714 1.00 95.06 178 ILE A C 1
ATOM 1467 O O . ILE A 1 178 ? -17.862 9.470 22.536 1.00 95.06 178 ILE A O 1
ATOM 1471 N N . LYS A 1 179 ? -16.413 10.421 21.112 1.00 96.56 179 LYS A N 1
ATOM 1472 C CA . LYS A 1 179 ? -16.878 11.790 21.356 1.00 96.56 179 LYS A CA 1
ATOM 1473 C C . LYS A 1 179 ? -18.326 11.979 20.905 1.00 96.56 179 LYS A C 1
ATOM 1475 O O . LYS A 1 179 ? -19.110 12.552 21.651 1.00 96.56 179 LYS A O 1
ATOM 1480 N N . ALA A 1 180 ? -18.692 11.460 19.733 1.00 95.31 180 ALA A N 1
ATOM 1481 C CA . ALA A 1 180 ? -20.068 11.515 19.245 1.00 95.31 180 ALA A CA 1
ATOM 1482 C C . ALA A 1 180 ? -21.043 10.828 20.218 1.00 95.31 180 ALA A C 1
ATOM 1484 O O . ALA A 1 180 ? -22.075 11.403 20.554 1.00 95.31 180 ALA A O 1
ATOM 1485 N N . ALA A 1 181 ? -20.678 9.653 20.741 1.00 96.75 181 ALA A N 1
ATOM 1486 C CA . ALA A 1 181 ? -21.466 8.954 21.755 1.00 96.75 181 ALA A CA 1
ATOM 1487 C C . ALA A 1 181 ? -21.608 9.760 23.057 1.00 96.75 181 ALA A C 1
ATOM 1489 O O . ALA A 1 181 ? -22.707 9.879 23.588 1.00 96.75 181 ALA A O 1
ATOM 1490 N N . LYS A 1 182 ? -20.514 10.348 23.559 1.00 97.25 182 LYS A N 1
ATOM 1491 C CA . LYS A 1 182 ? -20.544 11.175 24.776 1.00 97.25 182 LYS A CA 1
ATOM 1492 C C . LYS A 1 182 ? -21.469 12.379 24.635 1.00 97.25 182 LYS A C 1
ATOM 1494 O O . LYS A 1 182 ? -22.289 12.596 25.517 1.00 97.25 182 LYS A O 1
ATOM 1499 N N . ASN A 1 183 ? -21.382 13.097 23.516 1.00 97.81 183 ASN A N 1
ATOM 1500 C CA . ASN A 1 183 ? -22.240 14.253 23.258 1.00 97.81 183 ASN A CA 1
ATOM 1501 C C . ASN A 1 183 ? -23.731 13.869 23.286 1.00 97.81 183 ASN A C 1
ATOM 1503 O O . ASN A 1 183 ? -24.536 14.585 23.864 1.00 97.81 183 ASN A O 1
ATOM 1507 N N . GLN A 1 184 ? -24.098 12.719 22.711 1.00 98.00 184 GLN A N 1
ATOM 1508 C CA . GLN A 1 184 ? -25.486 12.243 22.726 1.00 98.00 184 GLN A CA 1
ATOM 1509 C C . GLN A 1 184 ? -25.973 11.875 24.136 1.00 98.00 184 GLN A C 1
ATOM 1511 O O . GLN A 1 184 ? -27.105 12.190 24.490 1.00 98.00 184 GLN A O 1
ATOM 1516 N N . ILE A 1 185 ? -25.108 11.283 24.965 1.00 97.81 185 ILE A N 1
ATOM 1517 C CA . ILE A 1 185 ? -25.421 11.006 26.376 1.00 97.81 185 ILE A CA 1
ATOM 1518 C C . ILE A 1 185 ? -25.621 12.313 27.159 1.00 97.81 185 ILE A C 1
ATOM 1520 O O . ILE A 1 185 ? -26.545 12.411 27.962 1.00 97.81 185 ILE A O 1
ATOM 1524 N N . GLU A 1 186 ? -24.777 13.324 26.925 1.00 97.81 186 GLU A N 1
ATOM 1525 C CA . GLU A 1 186 ? -24.893 14.648 27.558 1.00 97.81 186 GLU A CA 1
ATOM 1526 C C . GLU A 1 186 ? -26.193 15.375 27.167 1.00 97.81 186 GLU A C 1
ATOM 1528 O O . GLU A 1 186 ? -26.753 16.109 27.979 1.00 97.81 186 GLU A O 1
ATOM 1533 N N . GLU A 1 187 ? -26.714 15.120 25.965 1.00 97.75 187 GLU A N 1
ATOM 1534 C CA . GLU A 1 187 ? -28.021 15.601 25.493 1.00 97.75 187 GLU A CA 1
ATOM 1535 C C . GLU A 1 187 ? -29.214 14.802 26.061 1.00 97.75 187 GLU A C 1
ATOM 1537 O O . GLU A 1 187 ? -30.366 15.164 25.827 1.00 97.75 187 GLU A O 1
ATOM 1542 N N . GLY A 1 188 ? -28.958 13.744 26.838 1.00 97.81 188 GLY A N 1
ATOM 1543 C CA . GLY A 1 188 ? -29.983 12.896 27.451 1.00 97.81 188 GLY A CA 1
ATOM 1544 C C . GLY A 1 188 ? -30.492 11.764 26.556 1.00 97.81 188 GLY A C 1
ATOM 1545 O O . GLY A 1 188 ? -31.510 11.154 26.882 1.00 97.81 188 GLY A O 1
ATOM 1546 N N . ASN A 1 189 ? -29.804 11.475 25.447 1.00 98.00 189 ASN A N 1
ATOM 1547 C CA . ASN A 1 189 ? -30.155 10.386 24.538 1.00 98.00 189 ASN A CA 1
ATOM 1548 C C . ASN A 1 189 ? -29.466 9.074 24.946 1.00 98.00 189 ASN A C 1
ATOM 1550 O O . ASN A 1 189 ? -28.301 9.058 25.352 1.00 98.00 189 ASN A O 1
ATOM 1554 N N . ASP A 1 190 ? -30.160 7.951 24.756 1.00 97.25 190 ASP A N 1
ATOM 1555 C CA . ASP A 1 190 ? -29.558 6.620 24.862 1.00 97.25 190 ASP A CA 1
ATOM 1556 C C . ASP A 1 190 ? -28.671 6.327 23.645 1.00 97.25 190 ASP A C 1
ATOM 1558 O O . ASP A 1 190 ? -29.027 6.624 22.502 1.00 97.25 190 ASP A O 1
ATOM 1562 N N . VAL A 1 191 ? -27.518 5.694 23.877 1.00 96.94 191 VAL A N 1
ATOM 1563 C CA . VAL A 1 191 ? -26.541 5.395 22.821 1.00 96.94 191 VAL A CA 1
ATOM 1564 C C . VAL A 1 191 ? -26.242 3.902 22.747 1.00 96.94 191 VAL A C 1
ATOM 1566 O O . VAL A 1 191 ? -25.873 3.274 23.738 1.00 96.94 191 VAL A O 1
ATOM 1569 N N . LEU A 1 192 ? -26.314 3.350 21.533 1.00 95.31 192 LEU A N 1
ATOM 1570 C CA . LEU A 1 192 ? -25.848 2.008 21.189 1.00 95.31 192 LEU A CA 1
ATOM 1571 C C . LEU A 1 192 ? -24.647 2.107 20.240 1.00 95.31 192 LEU A C 1
ATOM 1573 O O . LEU A 1 192 ? -24.748 2.694 19.165 1.00 95.31 192 LEU A O 1
ATOM 1577 N N . LEU A 1 193 ? -23.523 1.492 20.613 1.00 93.19 193 LEU A N 1
ATOM 1578 C CA . LEU A 1 193 ? -22.344 1.373 19.754 1.00 93.19 193 LEU A CA 1
ATOM 1579 C C . LEU A 1 193 ? -22.293 -0.011 19.107 1.00 93.19 193 LEU A C 1
ATOM 1581 O O . LEU A 1 193 ? -22.309 -1.028 19.800 1.00 93.19 193 LEU A O 1
ATOM 1585 N N . ILE A 1 194 ? -22.184 -0.044 17.778 1.00 93.50 194 ILE A N 1
ATOM 1586 C CA . ILE A 1 194 ? -22.075 -1.275 16.991 1.00 93.50 194 ILE A CA 1
ATOM 1587 C C . ILE A 1 194 ? -20.693 -1.318 16.342 1.00 93.50 194 ILE A C 1
ATOM 1589 O O . ILE A 1 194 ? -20.286 -0.376 15.666 1.00 93.50 194 ILE A O 1
ATOM 1593 N N . SER A 1 195 ? -19.981 -2.426 16.543 1.00 91.12 195 SER A N 1
ATOM 1594 C CA . SER A 1 195 ? -18.702 -2.717 15.892 1.00 91.12 195 SER A CA 1
ATOM 1595 C C . SER A 1 195 ? -18.895 -3.812 14.844 1.00 91.12 195 SER A C 1
ATOM 1597 O O . SER A 1 195 ? -19.521 -4.835 15.130 1.00 91.12 195 SER A O 1
ATOM 1599 N N . LEU A 1 196 ? -18.361 -3.596 13.641 1.00 93.00 196 LEU A N 1
ATOM 1600 C CA . LEU A 1 196 ? -18.426 -4.522 12.513 1.00 93.00 196 LEU A CA 1
ATOM 1601 C C . LEU A 1 196 ? -17.022 -4.727 11.938 1.00 93.00 196 LEU A C 1
ATOM 1603 O O . LEU A 1 196 ? -16.294 -3.760 11.728 1.00 93.00 196 LEU A O 1
ATOM 1607 N N . ASP A 1 197 ? -16.675 -5.979 11.637 1.00 92.12 197 ASP A N 1
ATOM 1608 C CA . ASP A 1 197 ? -15.427 -6.348 10.965 1.00 92.12 197 ASP A CA 1
ATOM 1609 C C . ASP A 1 197 ? -15.714 -7.278 9.777 1.00 92.12 197 ASP A C 1
ATOM 1611 O O . ASP A 1 197 ? -16.457 -8.259 9.902 1.00 92.12 197 ASP A O 1
ATOM 1615 N N . ILE A 1 198 ? -15.132 -6.966 8.614 1.00 91.19 198 ILE A N 1
ATOM 1616 C CA . ILE A 1 198 ? -15.286 -7.761 7.391 1.00 91.19 198 ILE A CA 1
ATOM 1617 C C . ILE A 1 198 ? -14.125 -8.747 7.289 1.00 91.19 198 ILE A C 1
ATOM 1619 O O . ILE A 1 198 ? -12.971 -8.380 7.055 1.00 91.19 198 ILE A O 1
ATOM 1623 N N . LYS A 1 199 ? -14.439 -10.040 7.381 1.00 89.12 199 LYS A N 1
ATOM 1624 C CA . LYS A 1 199 ? -13.425 -11.093 7.307 1.00 89.12 199 LYS A CA 1
ATOM 1625 C C . LYS A 1 199 ? -12.850 -11.225 5.900 1.00 89.12 199 LYS A C 1
ATOM 1627 O O . LYS A 1 199 ? -13.581 -11.363 4.922 1.00 89.12 199 LYS A O 1
ATOM 1632 N N . ASN A 1 200 ? -11.520 -11.295 5.837 1.00 85.69 200 ASN A N 1
ATOM 1633 C CA . ASN A 1 200 ? -10.754 -11.581 4.621 1.00 85.69 200 ASN A CA 1
ATOM 1634 C C . ASN A 1 200 ? -11.095 -10.660 3.435 1.00 85.69 200 ASN A C 1
ATOM 1636 O O . ASN A 1 200 ? -11.081 -11.146 2.313 1.00 85.69 200 ASN A O 1
ATOM 1640 N N . PHE A 1 201 ? -11.364 -9.368 3.673 1.00 89.12 201 PHE A N 1
ATOM 1641 C CA . PHE A 1 201 ? -11.815 -8.392 2.664 1.00 89.12 201 PHE A CA 1
ATOM 1642 C C . PHE A 1 201 ? -11.193 -8.587 1.266 1.00 89.12 201 PHE A C 1
ATOM 1644 O O . PHE A 1 201 ? -11.900 -8.917 0.323 1.00 89.12 201 PHE A O 1
ATOM 1651 N N . PHE A 1 202 ? -9.863 -8.511 1.132 1.00 86.75 202 PHE A N 1
ATOM 1652 C CA . PHE A 1 202 ? -9.188 -8.646 -0.172 1.00 86.75 202 PHE A CA 1
ATOM 1653 C C . PHE A 1 202 ? -9.378 -10.005 -0.871 1.00 86.75 202 PHE A C 1
ATOM 1655 O O . PHE A 1 202 ? -9.220 -10.090 -2.083 1.00 86.75 202 PHE A O 1
ATOM 1662 N N . HIS A 1 203 ? -9.695 -11.067 -0.129 1.00 87.25 203 HIS A N 1
ATOM 1663 C CA . HIS A 1 203 ? -9.949 -12.405 -0.673 1.00 87.25 203 HIS A CA 1
ATOM 1664 C C . HIS A 1 203 ? -11.443 -12.731 -0.801 1.00 87.25 203 HIS A C 1
ATOM 1666 O O . HIS A 1 203 ? -11.778 -13.766 -1.371 1.00 87.25 203 HIS A O 1
ATOM 1672 N N . SER A 1 204 ? -12.327 -11.902 -0.240 1.00 89.50 204 SER A N 1
ATOM 1673 C CA . SER A 1 204 ? -13.781 -12.062 -0.324 1.00 89.50 204 SER A CA 1
ATOM 1674 C C . SER A 1 204 ? -14.436 -11.106 -1.323 1.00 89.50 204 SER A C 1
ATOM 1676 O O . SER A 1 204 ? -15.599 -11.306 -1.666 1.00 89.50 204 SER A O 1
ATOM 1678 N N . THR A 1 205 ? -13.707 -10.110 -1.831 1.00 88.44 205 THR A N 1
ATOM 1679 C CA . THR A 1 205 ? -14.189 -9.217 -2.891 1.00 88.44 205 THR A CA 1
ATOM 1680 C C . THR A 1 205 ? -14.353 -9.956 -4.220 1.00 88.44 205 THR A C 1
ATOM 1682 O O . THR A 1 205 ? -13.427 -10.609 -4.700 1.00 88.44 205 THR A O 1
ATOM 1685 N N . HIS A 1 206 ? -15.518 -9.795 -4.849 1.00 86.88 206 HIS A N 1
ATOM 1686 C CA . HIS A 1 206 ? -15.763 -10.202 -6.230 1.00 86.88 206 HIS A CA 1
ATOM 1687 C C . HIS A 1 206 ? -15.648 -8.979 -7.142 1.00 86.88 206 HIS A C 1
ATOM 1689 O O . HIS A 1 206 ? -16.313 -7.971 -6.907 1.00 86.88 206 HIS A O 1
ATOM 1695 N N . ILE A 1 207 ? -14.781 -9.060 -8.149 1.00 85.12 207 ILE A N 1
ATOM 1696 C CA . ILE A 1 207 ? -14.630 -8.027 -9.175 1.00 85.12 207 ILE A CA 1
ATOM 1697 C C . ILE A 1 207 ? -15.265 -8.567 -10.457 1.00 85.12 207 ILE A C 1
ATOM 1699 O O . ILE A 1 207 ? -14.886 -9.649 -10.909 1.00 85.12 207 ILE A O 1
ATOM 1703 N N . ASP A 1 208 ? -16.229 -7.824 -10.995 1.00 85.00 208 ASP A N 1
ATOM 1704 C CA . ASP A 1 208 ? -16.845 -8.055 -12.304 1.00 85.00 208 ASP A CA 1
ATOM 1705 C C . ASP A 1 208 ? -16.141 -7.136 -13.316 1.00 85.00 208 ASP A C 1
ATOM 1707 O O . ASP A 1 208 ? -16.118 -5.918 -13.112 1.00 85.00 208 ASP A O 1
ATOM 1711 N N . PHE A 1 209 ? -15.467 -7.728 -14.306 1.00 67.06 209 PHE A N 1
ATOM 1712 C CA . PHE A 1 209 ? -14.586 -7.041 -15.263 1.00 67.06 209 PHE A CA 1
ATOM 1713 C C . PHE A 1 209 ? -15.256 -6.856 -16.623 1.00 67.06 209 PHE A C 1
ATOM 1715 O O . PHE A 1 209 ? -15.841 -7.841 -17.126 1.00 67.06 209 PHE A O 1
#